Protein AF-A0A7S3F1F9-F1 (afdb_monomer_lite)

pLDDT: mean 82.48, std 14.75, range [25.39, 97.81]

Foldseek 3Di:
DDQAPQPDPVVPDPFDFDPLLVVQGCPVRQLCCAFVSVVCVLQVHRFDRDPFDADDPLLFVLLQLLQFLPPCNCVQADQQAWEAAFQAFIDGPVLVSVLVCVLCVAFQVPKTKGWPTWTQDLVRKIWTWMKIWSAATDAWDPDGDQRHIAGPVQFDVCNHHGRFIAATFIWIFDDDPSGTRYTYTYLPGGDPPDPGDGDPLLVVQRCPVVQRCCHDVSVVCVNRVHRGDRYPFQDDDPLLFVLCQLLQFLPPCNCVQADQQAWEAGGNDRIDGPVLVSVLVCVLCVAFQVPKTKGWPTWGQDSVRKIWTKMKIWSAATDAWNPDGDSDHIRGPVSRDVCNHHGRGIHGTWIWIFHDDPSHTRYTYTRND

Radius of gyration: 22.12 Å; chains: 1; bounding box: 56×41×62 Å

Structure (mmCIF, N/CA/C/O backbone):
data_AF-A0A7S3F1F9-F1
#
_entry.id   AF-A0A7S3F1F9-F1
#
loop_
_atom_site.group_PDB
_atom_site.id
_atom_site.type_symbol
_atom_site.label_atom_id
_atom_site.label_alt_id
_atom_site.label_comp_id
_atom_site.label_asym_id
_atom_site.label_entity_id
_atom_site.label_seq_id
_atom_site.pdbx_PDB_ins_code
_atom_site.Cartn_x
_atom_site.Cartn_y
_atom_site.Cartn_z
_atom_site.occupancy
_atom_site.B_iso_or_equiv
_atom_site.auth_seq_id
_atom_site.auth_comp_id
_atom_site.auth_asym_id
_atom_site.auth_atom_id
_atom_site.pdbx_PDB_model_num
ATOM 1 N N . ILE A 1 1 ? -7.312 12.632 -11.230 1.00 25.58 1 ILE A N 1
ATOM 2 C CA . ILE A 1 1 ? -5.876 12.985 -11.126 1.00 25.58 1 ILE A CA 1
ATOM 3 C C . ILE A 1 1 ? -5.312 12.028 -10.090 1.00 25.58 1 ILE A C 1
ATOM 5 O O . ILE A 1 1 ? -5.743 12.107 -8.948 1.00 25.58 1 ILE A O 1
ATOM 9 N N . ALA A 1 2 ? -4.532 11.039 -10.529 1.00 25.39 2 ALA A N 1
ATOM 10 C CA . ALA A 1 2 ? -3.973 9.997 -9.670 1.00 25.39 2 ALA A CA 1
ATOM 11 C C . ALA A 1 2 ? -3.033 10.611 -8.621 1.00 25.39 2 ALA A C 1
ATOM 13 O O . ALA A 1 2 ? -2.300 11.544 -8.939 1.00 25.39 2 ALA A O 1
ATOM 14 N N . ALA A 1 3 ? -3.047 10.082 -7.398 1.00 25.47 3 ALA A N 1
ATOM 15 C CA . ALA A 1 3 ? -1.951 10.270 -6.458 1.00 25.47 3 ALA A CA 1
ATOM 16 C C . ALA A 1 3 ? -1.010 9.073 -6.634 1.00 25.47 3 ALA A C 1
ATOM 18 O O . ALA A 1 3 ? -1.223 8.021 -6.038 1.00 25.47 3 ALA A O 1
ATOM 19 N N . TYR A 1 4 ? -0.023 9.218 -7.518 1.00 31.48 4 TYR A N 1
ATOM 20 C CA . TYR A 1 4 ? 1.190 8.411 -7.446 1.00 31.48 4 TYR A CA 1
ATOM 21 C C . TYR A 1 4 ? 1.921 8.862 -6.182 1.00 31.48 4 TYR A C 1
ATOM 23 O O . TYR A 1 4 ? 2.212 10.052 -6.044 1.00 31.48 4 TYR A O 1
ATOM 31 N N . ASN A 1 5 ? 2.142 7.955 -5.230 1.00 36.50 5 ASN A N 1
ATOM 32 C CA . ASN A 1 5 ? 2.989 8.277 -4.093 1.00 36.50 5 ASN A CA 1
ATOM 33 C C . ASN A 1 5 ? 4.440 8.192 -4.574 1.00 36.50 5 ASN A C 1
ATOM 35 O O . ASN A 1 5 ? 4.865 7.199 -5.143 1.00 36.50 5 ASN A O 1
ATOM 39 N N . VAL A 1 6 ? 5.151 9.303 -4.494 1.00 35.59 6 VAL A N 1
ATOM 40 C CA . VAL A 1 6 ? 6.573 9.409 -4.857 1.00 35.59 6 VAL A CA 1
ATOM 41 C C . VAL A 1 6 ? 7.371 9.984 -3.690 1.00 35.59 6 VAL A C 1
ATOM 43 O O . VAL A 1 6 ? 8.537 10.346 -3.839 1.00 35.59 6 VAL A O 1
ATOM 46 N N . ASP A 1 7 ? 6.725 10.072 -2.525 1.00 32.22 7 ASP A N 1
ATOM 47 C CA . ASP A 1 7 ? 7.201 10.777 -1.341 1.00 32.22 7 ASP A CA 1
ATOM 48 C C . ASP A 1 7 ? 7.377 9.839 -0.136 1.00 32.22 7 ASP A C 1
ATOM 50 O O . ASP A 1 7 ? 7.371 10.288 1.013 1.00 32.22 7 ASP A O 1
ATOM 54 N N . SER A 1 8 ? 7.646 8.550 -0.367 1.00 35.31 8 SER A N 1
ATOM 55 C CA . SER A 1 8 ? 8.282 7.699 0.635 1.00 35.31 8 SER A CA 1
ATOM 56 C C . SER A 1 8 ? 9.761 7.469 0.286 1.00 35.31 8 SER A C 1
ATOM 58 O O . SER A 1 8 ? 10.229 6.444 -0.205 1.00 35.31 8 SER A O 1
ATOM 60 N N . HIS A 1 9 ? 10.599 8.445 0.640 1.00 33.09 9 HIS A N 1
ATOM 61 C CA . HIS A 1 9 ? 11.915 8.032 1.108 1.00 33.09 9 HIS A CA 1
ATOM 62 C C . HIS A 1 9 ? 11.680 7.154 2.332 1.00 33.09 9 HIS A C 1
ATOM 64 O O . HIS A 1 9 ? 11.437 7.674 3.425 1.00 33.09 9 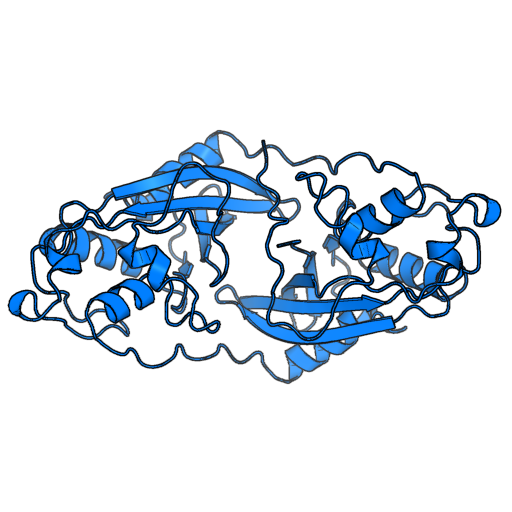HIS A O 1
ATOM 70 N N . VAL A 1 10 ? 11.799 5.835 2.174 1.00 39.28 10 VAL A N 1
ATOM 71 C CA . VAL A 1 10 ? 11.991 4.958 3.323 1.00 39.28 10 VAL A CA 1
ATOM 72 C C . VAL A 1 10 ? 13.366 5.295 3.899 1.00 39.28 10 VAL A C 1
ATOM 74 O O . VAL A 1 10 ? 14.384 4.683 3.578 1.00 39.28 10 VAL A O 1
ATOM 77 N N . CYS A 1 11 ? 13.413 6.342 4.726 1.00 33.09 11 CYS A N 1
ATOM 78 C CA . CYS A 1 11 ? 14.626 6.909 5.317 1.00 33.09 11 CYS A CA 1
ATOM 79 C C . CYS A 1 11 ? 15.390 5.897 6.194 1.00 33.09 11 CYS A C 1
ATOM 81 O O . CYS A 1 11 ? 16.497 6.191 6.645 1.00 33.09 11 CYS A O 1
ATOM 83 N N . SER A 1 12 ? 14.813 4.717 6.436 1.00 38.00 12 SER A N 1
ATOM 84 C CA . SER A 1 12 ? 15.319 3.653 7.300 1.00 38.00 12 SER A CA 1
ATOM 85 C C . SER A 1 12 ? 15.759 2.367 6.575 1.00 38.00 12 SER A C 1
ATOM 87 O O . SER A 1 12 ? 16.298 1.484 7.242 1.00 38.00 12 SER A O 1
ATOM 89 N N . MET A 1 13 ? 15.596 2.229 5.250 1.00 42.28 13 MET A N 1
ATOM 90 C CA . MET A 1 13 ? 15.960 0.989 4.534 1.00 42.28 13 MET A CA 1
ATOM 91 C C . MET A 1 13 ? 17.430 0.947 4.073 1.00 42.28 13 MET A C 1
ATOM 93 O O . MET A 1 13 ? 18.001 1.971 3.680 1.00 42.28 13 MET A O 1
ATOM 97 N N . PRO A 1 14 ? 18.067 -0.240 4.045 1.00 42.19 14 PRO A N 1
ATOM 98 C CA . PRO A 1 14 ? 19.407 -0.411 3.496 1.00 42.19 14 PRO A CA 1
ATOM 99 C C . PRO A 1 14 ? 19.403 -0.330 1.957 1.00 42.19 14 PRO A C 1
ATOM 101 O O . PRO A 1 14 ? 19.117 -1.302 1.270 1.00 42.19 14 PRO A O 1
ATOM 104 N N . GLY A 1 15 ? 19.790 0.822 1.403 1.00 57.47 15 GLY A N 1
ATOM 105 C CA . GLY A 1 15 ? 20.036 0.979 -0.037 1.00 57.47 15 GLY A CA 1
ATOM 106 C C . GLY A 1 15 ? 19.751 2.394 -0.526 1.00 57.47 15 GLY A C 1
ATOM 107 O O . GLY A 1 15 ? 18.613 2.727 -0.832 1.00 57.47 15 GLY A O 1
ATOM 108 N N . LYS A 1 16 ? 20.785 3.240 -0.603 1.00 72.81 16 LYS A N 1
ATOM 109 C CA . LYS A 1 16 ? 20.646 4.597 -1.151 1.00 72.81 16 LYS A CA 1
ATOM 110 C C . LYS A 1 16 ? 20.642 4.549 -2.677 1.00 72.81 16 LYS A C 1
ATOM 112 O O . LYS A 1 16 ? 21.486 3.864 -3.257 1.00 72.81 16 LYS A O 1
ATOM 117 N N . ALA A 1 17 ? 19.739 5.308 -3.294 1.00 75.69 17 ALA A N 1
ATOM 118 C CA . ALA A 1 17 ? 19.817 5.610 -4.717 1.00 75.69 17 ALA A CA 1
ATOM 119 C C . ALA A 1 17 ? 21.148 6.315 -5.034 1.00 75.69 17 ALA A C 1
ATOM 121 O O . ALA A 1 17 ? 21.717 7.006 -4.177 1.00 75.69 17 ALA A O 1
ATOM 122 N N . SER A 1 18 ? 21.661 6.146 -6.255 1.00 83.12 18 SER A N 1
ATOM 123 C CA . SER A 1 18 ? 22.799 6.960 -6.695 1.00 83.12 18 SER A CA 1
ATOM 124 C C . SER A 1 18 ? 22.369 8.434 -6.806 1.00 83.12 18 SER A C 1
ATOM 126 O O . SER A 1 18 ? 21.203 8.697 -7.110 1.00 83.12 18 SER A O 1
ATOM 128 N N . PRO A 1 19 ? 23.268 9.417 -6.592 1.00 84.94 19 PRO A N 1
ATOM 129 C CA . PRO A 1 19 ? 22.895 10.837 -6.615 1.00 84.94 19 PRO A CA 1
ATOM 130 C C . PRO A 1 19 ? 22.190 11.276 -7.905 1.00 84.94 19 PRO A C 1
ATOM 132 O O . PRO A 1 19 ? 21.298 12.118 -7.868 1.00 84.94 19 PRO A O 1
ATOM 135 N N . ALA A 1 20 ? 22.571 10.692 -9.045 1.00 84.81 20 ALA A N 1
ATOM 136 C CA . ALA A 1 20 ? 21.941 10.959 -10.332 1.00 84.81 20 ALA A CA 1
ATOM 137 C C . ALA A 1 20 ? 20.487 10.470 -10.386 1.00 84.81 20 ALA A C 1
ATOM 139 O O . ALA A 1 20 ? 19.611 11.206 -10.834 1.00 84.81 20 ALA A O 1
ATOM 140 N N . VAL A 1 21 ? 20.227 9.249 -9.904 1.00 81.81 21 VAL A N 1
ATOM 141 C CA . VAL A 1 21 ? 18.873 8.682 -9.846 1.00 81.81 21 VAL A CA 1
ATOM 142 C C . VAL A 1 21 ? 18.025 9.452 -8.834 1.00 81.81 21 VAL A C 1
ATOM 144 O O . VAL A 1 21 ? 16.915 9.854 -9.161 1.00 81.81 21 VAL A O 1
ATOM 147 N N . ASP A 1 22 ? 18.566 9.759 -7.655 1.00 80.38 22 ASP A N 1
ATOM 148 C CA . ASP A 1 22 ? 17.879 10.522 -6.601 1.00 80.38 22 ASP A CA 1
ATOM 149 C C . ASP A 1 22 ? 17.433 11.925 -7.061 1.00 80.38 22 ASP A C 1
ATOM 151 O O . ASP A 1 22 ? 16.354 12.411 -6.711 1.00 80.38 22 ASP A O 1
ATOM 155 N N . ALA A 1 23 ? 18.233 12.569 -7.918 1.00 83.81 23 ALA A N 1
ATOM 156 C CA . ALA A 1 23 ? 17.917 13.885 -8.466 1.00 83.81 23 ALA A CA 1
ATOM 157 C C . ALA A 1 23 ? 16.679 13.891 -9.378 1.00 83.81 23 ALA A C 1
ATOM 159 O O . ALA A 1 23 ? 16.051 14.942 -9.536 1.00 83.81 23 ALA A O 1
ATOM 160 N N . VAL A 1 24 ? 16.332 12.750 -9.981 1.00 82.44 24 VAL A N 1
ATOM 161 C CA . VAL A 1 24 ? 15.193 12.634 -10.903 1.00 82.44 24 VAL A CA 1
ATOM 162 C C . VAL A 1 24 ? 14.043 11.805 -10.351 1.00 82.44 24 VAL A C 1
ATOM 164 O O . VAL A 1 24 ? 12.924 11.995 -10.813 1.00 82.44 24 VAL A O 1
ATOM 167 N N . TRP A 1 25 ? 14.295 10.921 -9.386 1.00 78.31 25 TRP A N 1
ATOM 168 C CA . TRP A 1 25 ? 13.318 9.948 -8.914 1.00 78.31 25 TRP A CA 1
ATOM 169 C C . TRP A 1 25 ? 12.081 10.621 -8.319 1.00 78.31 25 TRP A C 1
ATOM 171 O O . TRP A 1 25 ? 12.184 11.415 -7.378 1.00 78.31 25 TRP A O 1
ATOM 181 N N . GLY A 1 26 ? 10.916 10.299 -8.880 1.00 69.69 26 GLY A N 1
ATOM 182 C CA . GLY A 1 26 ? 9.615 10.723 -8.367 1.00 69.69 26 GLY A CA 1
ATOM 183 C C . GLY A 1 26 ? 9.333 12.229 -8.435 1.00 69.69 26 GLY A C 1
ATOM 184 O O . GLY A 1 26 ? 8.350 12.702 -7.869 1.00 69.69 26 GLY A O 1
ATOM 185 N N . LYS A 1 27 ? 10.167 13.025 -9.114 1.00 78.19 27 LYS A N 1
ATOM 186 C CA . LYS A 1 27 ? 10.017 14.491 -9.165 1.00 78.19 27 LYS A CA 1
ATOM 187 C C . LYS A 1 27 ? 8.854 14.956 -10.045 1.00 78.19 27 LYS A C 1
ATOM 189 O O . LYS A 1 27 ? 8.436 16.105 -9.915 1.00 78.19 27 LYS A O 1
ATOM 194 N N . ALA A 1 28 ? 8.355 14.116 -10.945 1.00 67.25 28 ALA A N 1
ATOM 195 C CA . ALA A 1 28 ? 7.265 14.437 -11.861 1.00 67.25 28 ALA A CA 1
ATOM 196 C C . ALA A 1 28 ? 5.886 14.335 -11.194 1.00 67.25 28 ALA A C 1
ATOM 198 O O . ALA A 1 28 ? 4.948 14.990 -11.644 1.00 67.25 28 ALA A O 1
ATOM 199 N N . GLY A 1 29 ? 5.754 13.559 -10.112 1.00 64.44 29 GLY A N 1
ATOM 200 C CA . GLY A 1 29 ? 4.481 13.392 -9.400 1.00 64.44 29 GLY A CA 1
ATOM 201 C C . GLY A 1 29 ? 3.469 12.463 -10.084 1.00 64.44 29 GLY A C 1
ATOM 202 O O . GLY A 1 29 ? 2.371 12.283 -9.567 1.00 64.44 29 GLY A O 1
ATOM 203 N N . ASP A 1 30 ? 3.811 11.879 -11.233 1.00 63.69 30 ASP A N 1
ATOM 204 C CA . ASP A 1 30 ? 2.929 11.027 -12.044 1.00 63.69 30 ASP A CA 1
ATOM 205 C C . ASP A 1 30 ? 3.494 9.614 -12.282 1.00 63.69 30 ASP A C 1
ATOM 207 O O . ASP A 1 30 ? 2.952 8.850 -13.080 1.00 63.69 30 ASP A O 1
ATOM 211 N N . GLY A 1 31 ? 4.605 9.273 -11.620 1.00 65.50 31 GLY A N 1
ATOM 212 C CA . GLY A 1 31 ? 5.278 7.983 -11.773 1.00 65.50 31 GLY A CA 1
ATOM 213 C C . GLY A 1 31 ? 5.979 7.782 -13.125 1.00 65.50 31 GLY A C 1
ATOM 214 O O . GLY A 1 31 ? 6.434 6.676 -13.418 1.00 65.50 31 GLY A O 1
ATOM 215 N N . SER A 1 32 ? 6.095 8.815 -13.964 1.00 72.06 32 SER A N 1
ATOM 216 C CA . SER A 1 32 ? 6.853 8.726 -15.222 1.00 72.06 32 SER A CA 1
ATOM 217 C C . SER A 1 32 ? 8.371 8.730 -15.019 1.00 72.06 32 SER A C 1
ATOM 219 O O . SER A 1 32 ? 9.106 8.349 -15.926 1.00 72.06 32 SER A O 1
ATOM 221 N N . ASP A 1 33 ? 8.859 9.130 -13.841 1.00 74.06 33 ASP A N 1
ATOM 222 C CA . ASP A 1 33 ? 10.282 9.266 -13.518 1.00 74.06 33 ASP A CA 1
ATOM 223 C C . ASP A 1 33 ? 10.750 8.359 -12.378 1.00 74.06 33 ASP A C 1
ATOM 225 O O . ASP A 1 33 ? 11.625 8.710 -11.588 1.00 74.06 33 ASP A O 1
ATOM 229 N N . VAL A 1 34 ? 10.181 7.160 -12.324 1.00 75.19 34 VAL A N 1
ATOM 230 C CA . VAL A 1 34 ? 10.538 6.095 -11.380 1.00 75.19 34 VAL A CA 1
ATOM 231 C C . VAL A 1 34 ? 10.819 4.798 -12.138 1.00 75.19 34 VAL A C 1
ATOM 233 O O . VAL A 1 34 ? 10.397 4.636 -13.284 1.00 75.19 34 VAL A O 1
ATOM 236 N N . GLY A 1 35 ? 11.570 3.877 -11.535 1.00 79.31 35 GLY A N 1
ATOM 237 C CA . GLY A 1 35 ? 12.010 2.631 -12.171 1.00 79.31 35 GLY A CA 1
ATOM 238 C C . GLY A 1 35 ? 12.708 2.885 -13.509 1.00 79.31 35 GLY A C 1
ATOM 239 O O . GLY A 1 35 ? 13.697 3.617 -13.570 1.00 79.31 35 GLY A O 1
ATOM 240 N N . PHE A 1 36 ? 12.176 2.317 -14.598 1.00 78.19 36 PHE A N 1
ATOM 241 C CA . PHE A 1 36 ? 12.695 2.577 -15.947 1.00 78.19 36 PHE A CA 1
ATOM 242 C C . PHE A 1 36 ? 12.559 4.047 -16.353 1.00 78.19 36 PHE A C 1
ATOM 244 O O . PHE A 1 36 ? 13.464 4.591 -16.986 1.00 78.19 36 PHE A O 1
ATOM 251 N N . GLY A 1 37 ? 11.483 4.713 -15.938 1.00 81.50 37 GLY A N 1
ATOM 252 C CA . GLY A 1 37 ? 11.231 6.121 -16.228 1.00 81.50 37 GLY A CA 1
ATOM 253 C C . GLY A 1 37 ? 12.343 7.059 -15.757 1.00 81.50 37 GLY A C 1
ATOM 254 O O . GLY A 1 37 ? 12.752 7.956 -16.497 1.00 81.50 37 GLY A O 1
ATOM 255 N N . ALA A 1 38 ? 12.922 6.795 -14.581 1.00 83.19 38 ALA A N 1
ATOM 256 C CA . ALA A 1 38 ? 14.070 7.545 -14.067 1.00 83.19 38 ALA A CA 1
ATOM 257 C C . ALA A 1 38 ? 15.280 7.455 -15.016 1.00 83.19 38 ALA A C 1
ATOM 259 O O . ALA A 1 38 ? 15.917 8.466 -15.318 1.00 83.19 38 ALA A O 1
ATOM 260 N N . TYR A 1 39 ? 15.568 6.263 -15.547 1.00 83.81 39 TYR A N 1
ATOM 261 C CA . TYR A 1 39 ? 16.667 6.062 -16.494 1.00 83.81 39 TYR A CA 1
ATOM 262 C C . TYR A 1 39 ? 16.412 6.744 -17.832 1.00 83.81 39 TYR A C 1
ATOM 264 O O . TYR A 1 39 ? 17.310 7.399 -18.356 1.00 83.81 39 TYR A O 1
ATOM 272 N N . PHE A 1 40 ? 15.200 6.642 -18.380 1.00 85.62 40 PHE A N 1
ATOM 273 C CA . PHE A 1 40 ? 14.858 7.337 -19.624 1.00 85.62 40 PHE A CA 1
ATOM 274 C C . PHE A 1 40 ? 14.956 8.854 -19.467 1.00 85.62 40 PHE A C 1
ATOM 276 O O . PHE A 1 40 ? 15.558 9.515 -20.316 1.00 85.62 40 PHE A O 1
ATOM 283 N N . LYS A 1 41 ? 14.519 9.391 -18.325 1.00 86.56 41 LYS A N 1
ATOM 284 C CA . LYS A 1 41 ? 14.691 10.807 -17.991 1.00 86.56 41 LYS A CA 1
ATOM 285 C C . LYS A 1 41 ? 16.164 11.211 -17.916 1.00 86.56 41 LYS A C 1
ATOM 287 O O . LYS A 1 41 ? 16.539 12.228 -18.499 1.00 86.56 41 LYS A O 1
ATOM 292 N N . LEU A 1 42 ? 17.022 10.399 -17.289 1.00 86.25 42 LEU A N 1
ATOM 293 C CA . LEU A 1 42 ? 18.477 10.617 -17.297 1.00 86.25 42 LEU A CA 1
ATOM 294 C C . LEU A 1 42 ? 19.081 10.533 -18.705 1.00 86.25 42 LEU A C 1
ATOM 296 O O . LEU A 1 42 ? 20.041 11.239 -19.001 1.00 86.25 42 LEU A O 1
ATOM 300 N N . MET A 1 43 ? 18.512 9.716 -19.589 1.00 85.44 43 MET A N 1
ATOM 301 C CA . MET A 1 43 ? 18.908 9.613 -20.997 1.00 85.44 43 MET A CA 1
ATOM 302 C C . MET A 1 43 ? 18.357 10.749 -21.878 1.00 85.44 43 MET A C 1
ATOM 304 O O . MET A 1 43 ? 18.645 10.781 -23.073 1.00 85.44 43 MET A O 1
ATOM 308 N N . GLY A 1 44 ? 17.590 11.691 -21.316 1.00 83.81 44 GLY A N 1
ATOM 309 C CA . GLY A 1 44 ? 16.976 12.790 -22.064 1.00 83.81 44 GLY A CA 1
ATOM 310 C C . GLY A 1 44 ? 15.776 12.365 -22.915 1.00 83.81 44 GLY A C 1
ATOM 311 O O . GLY A 1 44 ? 15.435 13.049 -23.878 1.00 83.81 44 GLY A O 1
ATOM 312 N N . VAL A 1 45 ? 15.150 11.237 -22.577 1.00 83.12 45 VAL A N 1
ATOM 313 C CA . VAL A 1 45 ? 13.975 10.690 -23.256 1.00 83.12 45 VAL A CA 1
ATOM 314 C C . VAL A 1 45 ? 12.783 10.756 -22.307 1.00 83.12 45 VAL A C 1
ATOM 316 O O . VAL A 1 45 ? 12.785 10.135 -21.248 1.00 83.12 45 VAL A O 1
ATOM 319 N N . GLU A 1 46 ? 11.742 11.489 -22.689 1.00 75.38 46 GLU A N 1
ATOM 320 C CA . GLU A 1 46 ? 10.467 11.450 -21.972 1.00 75.38 46 GLU A CA 1
ATOM 321 C C . GLU A 1 46 ? 9.682 10.208 -22.406 1.00 75.38 46 GLU A C 1
ATOM 323 O O . GLU A 1 46 ? 9.338 10.057 -23.582 1.00 75.38 46 GLU A O 1
ATOM 328 N N . LEU A 1 47 ? 9.405 9.305 -21.461 1.00 69.25 47 LEU A N 1
ATOM 329 C CA . LEU A 1 47 ? 8.417 8.256 -21.686 1.00 69.25 47 LEU A CA 1
ATOM 330 C C . LEU A 1 47 ? 7.014 8.866 -21.578 1.00 69.25 47 LEU A C 1
ATOM 332 O O . LEU A 1 47 ? 6.781 9.691 -20.691 1.00 69.25 47 LEU A O 1
ATOM 336 N N . PRO A 1 48 ? 6.060 8.472 -22.442 1.00 64.44 48 PRO A N 1
ATOM 337 C CA . PRO A 1 48 ? 4.672 8.842 -22.224 1.00 64.44 48 PRO A CA 1
ATOM 338 C C . PRO A 1 48 ? 4.221 8.282 -20.866 1.00 64.44 48 PRO A C 1
ATOM 340 O O . PRO A 1 48 ? 4.573 7.140 -20.547 1.00 64.44 48 PRO A O 1
ATOM 343 N N . PRO A 1 49 ? 3.445 9.042 -20.069 1.00 60.22 49 PRO A N 1
ATOM 344 C CA . PRO A 1 49 ? 2.916 8.524 -18.819 1.00 60.22 49 PRO A CA 1
ATOM 345 C C . PRO A 1 49 ? 2.114 7.251 -19.120 1.00 60.22 49 PRO A C 1
ATOM 347 O O . PRO A 1 49 ? 1.391 7.210 -20.128 1.00 60.22 49 PRO A O 1
ATOM 350 N N . PRO A 1 50 ? 2.240 6.196 -18.297 1.00 57.44 50 PRO A N 1
ATOM 351 C CA . PRO A 1 50 ? 1.430 5.004 -18.483 1.00 57.44 50 PRO A CA 1
ATOM 352 C C . PRO A 1 50 ? -0.053 5.411 -18.476 1.00 57.44 50 PRO A C 1
ATOM 354 O O . PRO A 1 50 ? -0.451 6.258 -17.671 1.00 57.44 50 PRO A O 1
ATOM 357 N N . PRO A 1 51 ? -0.889 4.864 -19.378 1.00 54.44 51 PRO A N 1
ATOM 358 C CA . PRO A 1 51 ? -2.308 5.177 -19.375 1.00 54.44 51 PRO A CA 1
ATOM 359 C C . PRO A 1 51 ? -2.898 4.705 -18.046 1.00 54.44 51 PRO A C 1
ATOM 361 O O . PRO A 1 51 ? -2.996 3.504 -17.799 1.00 54.44 51 PRO A O 1
ATOM 364 N N . ALA A 1 52 ? -3.272 5.649 -17.182 1.00 57.12 52 ALA A N 1
ATOM 365 C CA . ALA A 1 52 ? -3.988 5.324 -15.962 1.00 57.12 52 ALA A CA 1
ATOM 366 C C . ALA A 1 52 ? -5.371 4.798 -16.368 1.00 57.12 52 ALA A C 1
ATOM 368 O O . ALA A 1 52 ? -6.107 5.522 -17.050 1.00 57.12 52 ALA A O 1
ATOM 369 N N . PRO A 1 53 ? -5.748 3.561 -16.006 1.00 61.03 53 PRO A N 1
ATOM 370 C CA . PRO A 1 53 ? -7.123 3.144 -16.187 1.00 61.03 53 PRO A CA 1
ATOM 371 C C . PRO A 1 53 ? -7.999 4.077 -15.343 1.00 61.03 53 PRO A C 1
ATOM 373 O O . PRO A 1 53 ? -7.770 4.259 -14.147 1.00 61.03 53 PRO A O 1
ATOM 376 N N . GLU A 1 54 ? -8.975 4.730 -15.972 1.00 68.44 54 GLU A N 1
ATOM 377 C CA . GLU A 1 54 ? -9.933 5.536 -15.222 1.00 68.44 54 GLU A CA 1
ATOM 378 C C . GLU A 1 54 ? -10.735 4.604 -14.310 1.00 68.44 54 GLU A C 1
ATOM 380 O O . GLU A 1 54 ? -11.228 3.563 -14.748 1.00 68.44 54 GLU A O 1
ATOM 385 N N . ALA A 1 55 ? -10.832 4.957 -13.027 1.00 74.62 55 ALA A N 1
ATOM 386 C CA . ALA A 1 55 ? -11.708 4.245 -12.110 1.00 74.62 55 ALA A CA 1
ATOM 387 C C . ALA A 1 55 ? -13.159 4.434 -12.558 1.00 74.62 55 ALA A C 1
ATOM 389 O O . ALA A 1 55 ? -13.599 5.557 -12.820 1.00 74.62 55 ALA A O 1
ATOM 390 N N . GLU A 1 56 ? -13.902 3.337 -12.637 1.00 88.50 56 GLU A N 1
ATOM 391 C CA . GLU A 1 56 ? -15.280 3.373 -13.091 1.00 88.50 56 GLU A CA 1
ATOM 392 C C . GLU A 1 56 ? -16.164 4.130 -12.073 1.00 88.50 56 GLU A C 1
ATOM 394 O O . GLU A 1 56 ? -16.072 3.862 -10.867 1.00 88.50 56 GLU A O 1
ATOM 399 N N . PRO A 1 57 ? -17.035 5.069 -12.503 1.00 90.12 57 PRO A N 1
ATOM 400 C CA . PRO A 1 57 ? -17.848 5.883 -11.591 1.00 90.12 57 PRO A CA 1
ATOM 401 C C . PRO A 1 57 ? -18.691 5.069 -10.598 1.00 90.12 57 PRO A C 1
ATOM 403 O O . PRO A 1 57 ? -18.871 5.473 -9.446 1.00 90.12 57 PRO A O 1
ATOM 406 N N . GLU A 1 58 ? -19.195 3.911 -11.019 1.00 93.38 58 GLU A N 1
ATOM 407 C CA . GLU A 1 58 ? -19.938 2.981 -10.172 1.00 93.38 58 GLU A CA 1
ATOM 408 C C . GLU A 1 58 ? -19.072 2.363 -9.068 1.00 93.38 58 GLU A C 1
ATOM 410 O O . GLU A 1 58 ? -19.550 2.208 -7.941 1.00 93.38 58 GLU A O 1
ATOM 415 N N . ILE A 1 59 ? -17.795 2.082 -9.348 1.00 94.31 59 ILE A N 1
ATOM 416 C CA . ILE A 1 59 ? -16.854 1.567 -8.351 1.00 94.31 59 ILE A CA 1
ATOM 417 C C . ILE A 1 59 ? -16.424 2.677 -7.396 1.00 94.31 59 ILE A C 1
ATOM 419 O O . ILE A 1 59 ? -16.340 2.441 -6.194 1.00 94.31 59 ILE A O 1
ATOM 423 N N . ILE A 1 60 ? -16.243 3.907 -7.881 1.00 93.81 60 ILE A N 1
ATOM 424 C CA . ILE A 1 60 ? -15.995 5.057 -7.000 1.00 93.81 60 ILE A CA 1
ATOM 425 C C . ILE A 1 60 ? -17.161 5.230 -6.017 1.00 93.81 60 ILE A C 1
ATOM 427 O O . ILE A 1 60 ? -16.934 5.352 -4.815 1.00 93.81 60 ILE A O 1
ATOM 431 N N . SER A 1 61 ? -18.408 5.177 -6.501 1.00 95.06 61 SER A N 1
ATOM 432 C CA . SER A 1 61 ? -19.588 5.295 -5.633 1.00 95.06 61 SER A CA 1
ATOM 433 C C . SER A 1 61 ? -19.713 4.134 -4.638 1.00 95.06 61 SER A C 1
ATOM 435 O O . SER A 1 61 ? -20.116 4.346 -3.492 1.00 95.06 61 SER A O 1
ATOM 437 N N . LEU A 1 62 ? -19.362 2.910 -5.047 1.00 96.50 62 LEU A N 1
ATOM 438 C CA . LEU A 1 62 ? -19.274 1.748 -4.158 1.00 96.50 62 LEU A CA 1
ATOM 439 C C . LEU A 1 62 ? -18.253 1.987 -3.034 1.00 96.50 62 LEU A C 1
ATOM 441 O O . LEU A 1 62 ? -18.579 1.814 -1.858 1.00 96.50 62 LEU A O 1
ATOM 445 N N . LEU A 1 63 ? -17.032 2.385 -3.400 1.00 96.06 63 LEU A N 1
ATOM 446 C CA . LEU A 1 63 ? -15.922 2.601 -2.473 1.00 96.06 63 LEU A CA 1
ATOM 447 C C . LEU A 1 63 ? -16.218 3.735 -1.492 1.00 96.06 63 LEU A C 1
ATOM 449 O O . LEU A 1 63 ? -15.970 3.572 -0.300 1.00 96.06 63 LEU A O 1
ATOM 453 N N . GLU A 1 64 ? -16.807 4.838 -1.956 1.00 95.38 64 GLU A N 1
ATOM 454 C CA . GLU A 1 64 ? -17.251 5.936 -1.095 1.00 95.38 64 GLU A CA 1
ATOM 455 C C . GLU A 1 64 ? -18.200 5.427 -0.000 1.00 95.38 64 GLU A C 1
ATOM 457 O O . GLU A 1 64 ? -17.959 5.638 1.190 1.00 95.38 64 GLU A O 1
ATOM 462 N N . LYS A 1 65 ? -19.243 4.682 -0.381 1.00 95.25 65 LYS A N 1
ATOM 463 C CA . LYS A 1 65 ? -20.224 4.147 0.574 1.00 95.25 65 LYS A CA 1
ATOM 464 C C . LYS A 1 65 ? -19.595 3.150 1.542 1.00 95.25 65 LYS A C 1
ATOM 466 O O . LYS A 1 65 ? -19.824 3.252 2.745 1.00 95.25 65 LYS A O 1
ATOM 471 N N . PHE A 1 66 ? -18.758 2.242 1.045 1.00 95.75 66 PHE A N 1
ATOM 472 C CA . PHE A 1 66 ? -18.047 1.280 1.882 1.00 95.75 66 PHE A CA 1
ATOM 473 C C . PHE A 1 66 ? -17.133 1.970 2.915 1.00 95.75 66 PHE A C 1
ATOM 475 O O . PHE A 1 66 ? -17.199 1.659 4.105 1.00 95.75 66 PHE A O 1
ATOM 482 N N . CYS A 1 67 ? -16.325 2.946 2.488 1.00 93.25 67 CYS A N 1
ATOM 483 C CA . CYS A 1 67 ? -15.300 3.585 3.324 1.00 93.25 67 CYS A CA 1
ATOM 484 C C . CYS A 1 67 ? -15.860 4.543 4.384 1.00 93.25 67 CYS A C 1
ATOM 486 O O . CYS A 1 67 ? -15.164 4.874 5.343 1.00 93.25 67 CYS A O 1
ATOM 488 N N . THR A 1 68 ? -17.108 4.997 4.237 1.00 88.88 68 THR A N 1
ATOM 489 C CA . THR A 1 68 ? -17.769 5.817 5.269 1.00 88.88 68 THR A CA 1
ATOM 490 C C . THR A 1 68 ? -18.159 5.014 6.518 1.00 88.88 68 THR A C 1
ATOM 492 O O . THR A 1 68 ? -18.515 5.602 7.546 1.00 88.88 68 THR A O 1
ATOM 495 N N . PHE A 1 69 ? -18.081 3.676 6.453 1.00 88.50 69 PHE A N 1
ATOM 496 C CA . PHE A 1 69 ? -18.507 2.766 7.520 1.00 88.50 69 PHE A CA 1
ATOM 497 C C . PHE A 1 69 ? -19.907 3.116 8.043 1.00 88.50 69 PHE A C 1
ATOM 499 O O . PHE A 1 69 ? -20.126 3.246 9.251 1.00 88.50 69 PHE A O 1
ATOM 506 N N . GLY A 1 70 ? -20.831 3.374 7.113 1.00 86.12 70 GLY A N 1
ATOM 507 C CA . GLY A 1 70 ? -22.249 3.537 7.405 1.00 86.12 70 GLY A CA 1
ATOM 508 C C . GLY A 1 70 ? -22.916 2.218 7.823 1.00 86.12 70 GLY A C 1
ATOM 509 O O . GLY A 1 70 ? -22.308 1.153 7.703 1.00 86.12 70 GLY A O 1
ATOM 510 N N . PRO A 1 71 ? -24.185 2.262 8.267 1.00 85.06 71 PRO A N 1
ATOM 511 C CA . PRO A 1 71 ? -24.913 1.084 8.757 1.00 85.06 71 PRO A CA 1
ATOM 512 C C . PRO A 1 71 ? -25.093 -0.020 7.700 1.00 85.06 71 PRO A C 1
ATOM 514 O O . PRO A 1 71 ? -25.393 -1.163 8.031 1.00 85.06 71 PRO A O 1
ATOM 517 N N . ASP A 1 72 ? -24.927 0.310 6.420 1.00 90.06 72 ASP A N 1
ATOM 518 C CA . ASP A 1 72 ? -25.021 -0.598 5.281 1.00 90.06 72 ASP A CA 1
ATOM 519 C C . ASP A 1 72 ? -23.655 -0.925 4.652 1.00 90.06 72 ASP A C 1
ATOM 521 O O . ASP A 1 72 ? -23.616 -1.622 3.638 1.00 90.06 72 ASP A O 1
ATOM 525 N N . ALA A 1 73 ? -22.534 -0.488 5.241 1.00 91.25 73 ALA A N 1
ATOM 526 C CA . ALA A 1 73 ? -21.197 -0.641 4.661 1.00 91.25 73 ALA A CA 1
ATOM 527 C C . ALA A 1 73 ? -20.853 -2.100 4.302 1.00 91.25 73 ALA A C 1
ATOM 529 O O . ALA A 1 73 ? -20.344 -2.369 3.213 1.00 91.25 73 ALA A O 1
ATOM 530 N N . ALA A 1 74 ? -21.220 -3.061 5.160 1.00 92.56 74 ALA A N 1
ATOM 531 C CA . ALA A 1 74 ? -21.017 -4.491 4.902 1.00 92.56 74 ALA A CA 1
ATOM 532 C C . ALA A 1 74 ? -21.756 -5.001 3.647 1.00 92.56 74 ALA A C 1
ATOM 534 O O . ALA A 1 74 ? -21.324 -5.974 3.033 1.00 92.56 74 ALA A O 1
ATOM 535 N N . SER A 1 75 ? -22.851 -4.355 3.229 1.00 94.88 75 SER A N 1
ATOM 536 C CA . SER A 1 75 ? -23.620 -4.771 2.046 1.00 94.88 75 SER A CA 1
ATOM 537 C C . SER A 1 75 ? -22.875 -4.533 0.725 1.00 94.88 75 SER A C 1
ATOM 539 O O . SER A 1 75 ? -23.130 -5.239 -0.259 1.00 94.88 75 SER A O 1
ATOM 541 N N . TYR A 1 76 ? -21.914 -3.602 0.727 1.00 96.38 76 TYR A N 1
ATOM 542 C CA . TYR A 1 76 ? -21.036 -3.280 -0.403 1.00 96.38 76 TYR A CA 1
ATOM 543 C C . TYR A 1 76 ? -19.823 -4.214 -0.510 1.00 96.38 76 TYR A C 1
ATOM 545 O O . TYR A 1 76 ? -19.018 -4.078 -1.431 1.00 96.38 76 TYR A O 1
ATOM 553 N N . ALA A 1 77 ? -19.700 -5.177 0.402 1.00 96.44 77 ALA A N 1
ATOM 554 C CA . ALA A 1 77 ? -18.645 -6.175 0.406 1.00 96.44 77 ALA A CA 1
ATOM 555 C C . ALA A 1 77 ? -19.169 -7.569 0.021 1.00 96.44 77 ALA A C 1
ATOM 557 O O . ALA A 1 77 ? -20.380 -7.843 0.068 1.00 96.44 77 ALA A O 1
ATOM 558 N N . THR A 1 78 ? -18.265 -8.453 -0.406 1.00 95.50 78 THR A N 1
ATOM 559 C CA . THR A 1 78 ? -18.559 -9.888 -0.519 1.00 95.50 78 THR A CA 1
ATOM 560 C C . THR A 1 78 ? -18.721 -10.491 0.881 1.00 95.50 78 THR A C 1
ATOM 562 O O . THR A 1 78 ? -18.244 -9.936 1.870 1.00 95.50 78 THR A O 1
ATOM 565 N N . GLU A 1 79 ? -19.422 -11.621 0.999 1.00 92.38 79 GLU A N 1
ATOM 566 C CA . GLU A 1 79 ? -19.673 -12.254 2.310 1.00 92.38 79 GLU A CA 1
ATOM 567 C C . GLU A 1 79 ? -18.380 -12.684 3.017 1.00 92.38 79 GLU A C 1
ATOM 569 O O . GLU A 1 79 ? -18.286 -12.671 4.241 1.00 92.38 79 GLU A O 1
ATOM 574 N N . ASP A 1 80 ? -17.373 -13.033 2.226 1.00 89.56 80 ASP A N 1
ATOM 575 C CA . ASP A 1 80 ? -16.047 -13.470 2.640 1.00 89.56 80 ASP A CA 1
ATOM 576 C C . ASP A 1 80 ? -14.999 -12.349 2.514 1.00 89.56 80 ASP A C 1
ATOM 578 O O . ASP A 1 80 ? -13.802 -12.617 2.350 1.00 89.56 80 ASP A O 1
ATOM 582 N N . ALA A 1 81 ? -15.451 -11.093 2.523 1.00 90.81 81 ALA A N 1
ATOM 583 C CA . ALA A 1 81 ? -14.569 -9.946 2.457 1.00 90.81 81 ALA A CA 1
ATOM 584 C C . ALA A 1 81 ? -13.813 -9.736 3.766 1.00 90.81 81 ALA A C 1
ATOM 586 O O . ALA A 1 81 ? -14.353 -9.911 4.867 1.00 90.81 81 ALA A O 1
ATOM 587 N N . VAL A 1 82 ? -12.568 -9.289 3.633 1.00 89.25 82 VAL A N 1
ATOM 588 C CA . VAL A 1 82 ? -11.698 -8.960 4.763 1.00 89.25 82 VAL A CA 1
ATOM 589 C C . VAL A 1 82 ? -11.238 -7.511 4.695 1.00 89.25 82 VAL A C 1
ATOM 591 O O . VAL A 1 82 ? -10.996 -6.969 3.613 1.00 89.25 82 VAL A O 1
ATOM 594 N N . LEU A 1 83 ? -11.111 -6.893 5.867 1.00 88.75 83 LEU A N 1
ATOM 595 C CA . LEU A 1 83 ? -10.484 -5.592 6.044 1.00 88.75 83 LEU A CA 1
ATOM 596 C C . LEU A 1 83 ? -9.228 -5.759 6.897 1.00 88.75 83 LEU A C 1
ATOM 598 O O . LEU A 1 83 ? -9.281 -6.384 7.955 1.00 88.75 83 LEU A O 1
ATOM 602 N N . ASN A 1 84 ? -8.116 -5.197 6.434 1.00 86.50 84 ASN A N 1
ATOM 603 C CA . ASN A 1 84 ? -6.846 -5.146 7.145 1.00 86.50 84 ASN A CA 1
ATOM 604 C C . ASN A 1 84 ? -6.576 -3.703 7.598 1.00 86.50 84 ASN A C 1
ATOM 606 O O . ASN A 1 84 ? -6.141 -2.897 6.769 1.00 86.50 84 ASN A O 1
ATOM 610 N N . PRO A 1 85 ? -6.873 -3.342 8.860 1.00 81.94 85 PRO A N 1
ATOM 611 C CA . PRO A 1 85 ? -6.551 -2.021 9.380 1.00 81.94 85 PRO A CA 1
ATOM 612 C C . PRO A 1 85 ? -5.027 -1.844 9.445 1.00 81.94 85 PRO A C 1
ATOM 614 O O . PRO A 1 85 ? -4.311 -2.832 9.625 1.00 81.94 85 PRO A O 1
ATOM 617 N N . PRO A 1 86 ? -4.515 -0.606 9.393 1.00 74.69 86 PRO A N 1
ATOM 618 C CA . PRO A 1 86 ? -3.095 -0.374 9.622 1.00 74.69 86 PRO A CA 1
ATOM 619 C C . PRO A 1 86 ? -2.682 -0.918 11.000 1.00 74.69 86 PRO A C 1
ATOM 621 O O . PRO A 1 86 ? -3.334 -0.632 12.007 1.00 74.69 86 PRO A O 1
ATOM 624 N N . GLY A 1 87 ? -1.613 -1.720 11.035 1.00 70.06 87 GLY A N 1
ATOM 625 C CA . GLY A 1 87 ? -1.051 -2.286 12.269 1.00 70.06 87 GLY A CA 1
ATOM 626 C C . GLY A 1 87 ? -1.834 -3.452 12.896 1.00 70.06 87 GLY A C 1
ATOM 627 O O . GLY A 1 87 ? -1.467 -3.915 13.974 1.00 70.06 87 GLY A O 1
ATOM 628 N N . ALA A 1 88 ? -2.896 -3.949 12.255 1.00 74.12 88 ALA A N 1
ATOM 629 C CA . ALA A 1 88 ? -3.693 -5.081 12.736 1.00 74.12 88 ALA A CA 1
ATOM 630 C C . ALA A 1 88 ? -3.793 -6.178 11.663 1.00 74.12 88 ALA A C 1
ATOM 632 O O . ALA A 1 88 ? -3.642 -5.870 10.487 1.00 74.12 88 ALA A O 1
ATOM 633 N N . PRO A 1 89 ? -4.041 -7.450 12.033 1.00 74.44 89 PRO A N 1
ATOM 634 C CA . PRO A 1 89 ? -4.276 -8.509 11.057 1.00 74.44 89 PRO A CA 1
ATOM 635 C C . PRO A 1 89 ? -5.643 -8.356 10.363 1.00 74.44 89 PRO A C 1
ATOM 637 O O . PRO A 1 89 ? -6.544 -7.702 10.905 1.00 74.44 89 PRO A O 1
ATOM 640 N N . PRO A 1 90 ? -5.854 -9.036 9.220 1.00 81.88 90 PRO A N 1
ATOM 641 C CA . PRO A 1 90 ? -7.139 -9.057 8.533 1.00 81.88 90 PRO A CA 1
ATOM 642 C C . PRO A 1 90 ? -8.256 -9.570 9.413 1.00 81.88 90 PRO A C 1
ATOM 644 O O . PRO A 1 90 ? -8.109 -10.570 10.119 1.00 81.88 90 PRO A O 1
ATOM 647 N N . MET A 1 91 ? -9.415 -8.944 9.280 1.00 84.62 91 MET A N 1
ATOM 648 C CA . MET A 1 91 ? -10.633 -9.405 9.921 1.00 84.62 91 MET A CA 1
ATOM 649 C C . MET A 1 91 ? -11.811 -9.425 8.952 1.00 84.62 91 MET A C 1
ATOM 651 O O . MET A 1 91 ? -11.871 -8.599 8.039 1.00 84.62 91 MET A O 1
ATOM 655 N N . PRO A 1 92 ? -12.773 -10.346 9.147 1.00 90.44 92 PRO A N 1
ATOM 656 C CA . PRO A 1 92 ? -14.000 -10.358 8.365 1.00 90.44 92 PRO A CA 1
ATOM 657 C C . PRO A 1 92 ? -14.724 -9.016 8.451 1.00 90.44 92 PRO A C 1
ATOM 659 O O . PRO A 1 92 ? -14.830 -8.429 9.533 1.00 90.44 92 PRO A O 1
ATOM 662 N N . ILE A 1 93 ? -15.286 -8.556 7.333 1.00 91.62 93 ILE A N 1
ATOM 663 C CA . ILE A 1 93 ? -15.909 -7.229 7.267 1.00 91.62 93 ILE A CA 1
ATOM 664 C C . ILE A 1 93 ? -17.029 -7.041 8.299 1.00 91.62 93 ILE A C 1
ATOM 666 O O . ILE A 1 93 ? -17.138 -5.979 8.904 1.00 91.62 93 ILE A O 1
ATOM 670 N N . GLY A 1 94 ? -17.819 -8.086 8.568 1.00 89.44 94 GLY A N 1
ATOM 671 C CA . GLY A 1 94 ? -18.879 -8.038 9.578 1.00 89.44 94 GLY A CA 1
ATOM 672 C C . GLY A 1 94 ? -18.349 -7.800 10.996 1.00 89.44 94 GLY A C 1
ATOM 673 O O . GLY A 1 94 ? -18.984 -7.090 11.773 1.00 89.44 94 GLY A O 1
ATOM 674 N N . VAL A 1 95 ? -17.162 -8.330 11.316 1.00 89.25 95 VAL A N 1
ATOM 675 C CA . VAL A 1 95 ? -16.491 -8.089 12.603 1.00 89.25 95 VAL A CA 1
ATOM 676 C C . VAL A 1 95 ? -16.040 -6.633 12.687 1.00 89.25 95 VAL A C 1
ATOM 678 O O . VAL A 1 95 ? -16.356 -5.961 13.667 1.00 89.25 95 VAL A O 1
ATOM 681 N N . MET A 1 96 ? -15.386 -6.122 11.638 1.00 90.25 96 MET A N 1
ATOM 682 C CA . MET A 1 96 ? -14.954 -4.722 11.583 1.00 90.25 96 MET A CA 1
ATOM 683 C C . MET A 1 96 ? -16.137 -3.750 11.692 1.00 90.25 96 MET A C 1
ATOM 685 O O . MET A 1 96 ? -16.062 -2.774 12.433 1.00 90.25 96 MET A O 1
ATOM 689 N N . MET A 1 97 ? -17.250 -4.010 10.999 1.00 91.62 97 MET A N 1
ATOM 690 C CA . MET A 1 97 ? -18.419 -3.123 11.053 1.00 91.62 97 MET A CA 1
ATOM 691 C C . MET A 1 97 ? -19.071 -3.132 12.436 1.00 91.62 97 MET A C 1
ATOM 693 O O . MET A 1 97 ? -19.346 -2.065 12.976 1.00 91.62 97 MET A O 1
ATOM 697 N N . GLY A 1 98 ? -19.213 -4.303 13.066 1.00 89.69 98 GLY A N 1
ATOM 698 C CA . GLY A 1 98 ? -19.702 -4.385 14.445 1.00 89.69 98 GLY A CA 1
ATOM 699 C C . GLY A 1 98 ? -18.799 -3.648 15.444 1.00 89.69 98 GLY A C 1
ATOM 700 O O . GLY A 1 98 ? -19.295 -2.998 16.364 1.00 89.69 98 GLY A O 1
ATOM 701 N N . MET A 1 99 ? -17.479 -3.697 15.238 1.00 89.81 99 MET A N 1
ATOM 702 C CA . MET A 1 99 ? -16.509 -2.915 16.011 1.00 89.81 99 MET A CA 1
ATOM 703 C C . MET A 1 99 ? -16.718 -1.408 15.810 1.00 89.81 99 MET A C 1
ATOM 705 O O . MET A 1 99 ? -16.841 -0.678 16.792 1.00 89.81 99 MET A O 1
ATOM 709 N N . MET A 1 100 ? -16.821 -0.937 14.565 1.00 91.50 100 MET A N 1
ATOM 710 C CA . MET A 1 100 ? -17.044 0.483 14.268 1.00 91.50 100 MET A CA 1
ATOM 711 C C . MET A 1 100 ? -18.380 1.000 14.814 1.00 91.50 100 MET A C 1
ATOM 713 O O . MET A 1 100 ? -18.417 2.101 15.366 1.00 91.50 100 MET A O 1
ATOM 717 N N . ASP A 1 101 ? -19.449 0.209 14.724 1.00 91.00 101 ASP A N 1
ATOM 718 C CA . ASP A 1 101 ? -20.762 0.549 15.282 1.00 91.00 101 ASP A CA 1
ATOM 719 C C . ASP A 1 101 ? -20.713 0.682 16.807 1.00 91.00 101 ASP A C 1
ATOM 721 O O . ASP A 1 101 ? -21.258 1.636 17.364 1.00 91.00 101 ASP A O 1
ATOM 725 N N . ALA A 1 102 ? -20.017 -0.229 17.495 1.00 89.62 102 ALA A N 1
ATOM 726 C CA . ALA A 1 102 ? -19.843 -0.153 18.944 1.00 89.62 102 ALA A CA 1
ATOM 727 C C . ALA A 1 102 ? -19.070 1.110 19.361 1.00 89.62 102 ALA A C 1
ATOM 729 O O . ALA A 1 102 ? -19.485 1.813 20.290 1.00 89.62 102 ALA A O 1
ATOM 730 N N . MET A 1 103 ? -17.991 1.436 18.641 1.00 92.25 103 MET A N 1
ATOM 731 C CA . MET A 1 103 ? -17.189 2.638 18.890 1.00 92.25 103 MET A CA 1
ATOM 732 C C . MET A 1 103 ? -17.987 3.921 18.642 1.00 92.25 103 MET A C 1
ATOM 734 O O . MET A 1 103 ? -17.992 4.808 19.497 1.00 92.25 103 MET A O 1
ATOM 738 N N . LYS A 1 104 ? -18.717 4.002 17.521 1.00 93.19 104 LYS A N 1
ATOM 739 C CA . LYS A 1 104 ? -19.617 5.123 17.191 1.00 93.19 104 LYS A CA 1
ATOM 740 C C . LYS A 1 104 ? -20.795 5.233 18.162 1.00 93.19 104 LYS A C 1
ATOM 742 O O . LYS A 1 104 ? -21.270 6.328 18.441 1.00 93.19 104 LYS A O 1
ATOM 747 N N . GLY A 1 105 ? -21.278 4.118 18.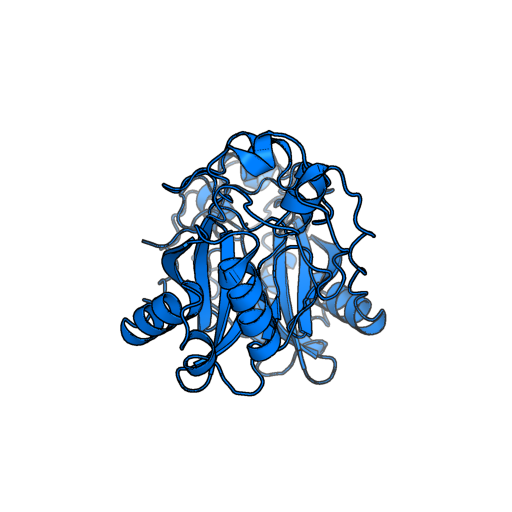698 1.00 92.62 105 GLY A N 1
ATOM 748 C CA . GLY A 1 105 ? -22.392 4.103 19.645 1.00 92.62 105 GLY A CA 1
ATOM 749 C C . GLY A 1 105 ? -22.013 4.517 21.069 1.00 92.62 105 GLY A C 1
ATOM 750 O O . GLY A 1 105 ? -22.904 4.826 21.860 1.00 92.62 105 GLY A O 1
ATOM 751 N N . SER A 1 106 ? -20.721 4.509 21.417 1.00 93.81 106 SER A N 1
ATOM 752 C CA . SER A 1 106 ? -20.276 4.705 22.802 1.00 93.81 106 SER A CA 1
ATOM 753 C C . SER A 1 106 ? -19.012 5.560 22.932 1.00 93.81 106 SER A C 1
ATOM 755 O O . SER A 1 106 ? -19.102 6.726 23.312 1.00 93.81 106 SER A O 1
ATOM 757 N N . THR A 1 107 ? -17.839 4.999 22.644 1.00 95.88 107 THR A N 1
ATOM 758 C CA . THR A 1 107 ? -16.532 5.598 22.941 1.00 95.88 107 THR A CA 1
ATOM 759 C C . THR A 1 107 ? -16.255 6.872 22.142 1.00 95.88 107 THR A C 1
ATOM 761 O O . THR A 1 107 ? -15.781 7.849 22.719 1.00 95.88 107 THR A O 1
ATOM 764 N N . PHE A 1 108 ? -16.585 6.892 20.848 1.00 96.31 108 PHE A N 1
ATOM 765 C CA . PHE A 1 108 ? -16.343 8.005 19.919 1.00 96.31 108 PHE A CA 1
ATOM 766 C C . PHE A 1 108 ? -17.613 8.336 19.116 1.00 96.31 108 PHE A C 1
ATOM 768 O O . PHE A 1 108 ? -17.695 8.066 17.916 1.00 96.31 108 PHE A O 1
ATOM 775 N N . PRO A 1 109 ? -18.628 8.953 19.742 1.00 95.19 109 PRO A N 1
ATOM 776 C CA . PRO A 1 109 ? -19.896 9.244 19.074 1.00 95.19 109 PRO A CA 1
ATOM 777 C C . PRO A 1 109 ? -19.791 10.304 17.971 1.00 95.19 109 PRO A C 1
ATOM 779 O O . PRO A 1 109 ? -20.706 10.448 17.164 1.00 95.19 109 PRO A O 1
ATOM 782 N N . GLY A 1 110 ? -18.682 11.047 17.929 1.00 94.31 110 GLY A N 1
ATOM 783 C CA . GLY A 1 110 ? -18.365 11.996 16.865 1.00 94.31 110 GLY A CA 1
ATOM 784 C C . GLY A 1 110 ? -17.627 11.388 15.670 1.00 94.31 110 GLY A C 1
ATOM 785 O O . GLY A 1 110 ? -17.308 12.140 14.750 1.00 94.31 110 GLY A O 1
ATOM 786 N N . TRP A 1 111 ? -17.348 10.075 15.671 1.00 95.25 111 TRP A N 1
ATOM 787 C CA . TRP A 1 111 ? -16.471 9.463 14.673 1.00 95.25 111 TRP A CA 1
ATOM 788 C C . TRP A 1 111 ? -17.015 9.628 13.252 1.00 95.25 111 TRP A C 1
ATOM 790 O O . TRP A 1 111 ? -18.098 9.141 12.916 1.00 95.25 111 TRP A O 1
ATOM 800 N N . GLN A 1 112 ? -16.212 10.245 12.387 1.00 94.00 112 GLN A N 1
ATOM 801 C CA . GLN A 1 112 ? -16.470 10.368 10.954 1.00 94.00 112 GLN A CA 1
ATOM 802 C C . GLN A 1 112 ? -15.423 9.605 10.143 1.00 94.00 112 GLN A C 1
ATOM 804 O O . GLN A 1 112 ? -14.252 9.543 10.507 1.00 94.00 112 GLN A O 1
ATOM 809 N N . SER A 1 113 ? -15.850 9.063 9.010 1.00 93.94 113 SER A N 1
ATOM 810 C CA . SER A 1 113 ? -14.977 8.412 8.037 1.00 93.94 113 SER A CA 1
ATOM 811 C C . SER A 1 113 ? -15.161 9.132 6.708 1.00 93.94 113 SER A C 1
ATOM 813 O O . SER A 1 113 ? -16.283 9.241 6.211 1.00 93.94 113 SER A O 1
ATOM 815 N N . LYS A 1 114 ? -14.080 9.686 6.162 1.00 92.19 114 LYS A N 1
ATOM 816 C CA . LYS A 1 114 ? -14.097 10.439 4.906 1.00 92.19 114 LYS A CA 1
ATOM 817 C C . LYS A 1 114 ? -13.483 9.617 3.790 1.00 92.19 114 LYS A C 1
ATOM 819 O O . LYS A 1 114 ? -12.445 8.994 3.982 1.00 92.19 114 LYS A O 1
ATOM 824 N N . PHE A 1 115 ? -14.106 9.687 2.624 1.00 91.94 115 PHE A N 1
ATOM 825 C CA . PHE A 1 115 ? -13.545 9.239 1.361 1.00 91.94 115 PHE A CA 1
ATOM 826 C C . PHE A 1 115 ? -13.028 10.463 0.603 1.00 91.94 115 PHE A C 1
ATOM 828 O O . PHE A 1 115 ? -13.750 11.448 0.445 1.00 91.94 115 PHE A O 1
ATOM 835 N N . HIS A 1 116 ? -11.774 10.412 0.167 1.00 87.44 116 HIS A N 1
ATOM 836 C CA . HIS A 1 116 ? -11.110 11.506 -0.551 1.00 87.44 116 HIS A CA 1
ATOM 837 C C . HIS A 1 116 ? -10.935 11.213 -2.042 1.00 87.44 116 HIS A C 1
ATOM 839 O O . HIS A 1 116 ? -10.660 12.124 -2.819 1.00 87.44 116 HIS A O 1
ATOM 845 N N . GLY A 1 117 ? -11.113 9.959 -2.452 1.00 88.00 117 GLY A N 1
ATOM 846 C CA . GLY A 1 117 ? -11.021 9.543 -3.844 1.00 88.00 117 GLY A CA 1
ATOM 847 C C . GLY A 1 117 ? -10.512 8.118 -3.984 1.00 88.00 117 GLY A C 1
ATOM 848 O O . GLY A 1 117 ? -9.989 7.526 -3.042 1.00 88.00 117 GLY A O 1
ATOM 849 N N . ALA A 1 118 ? -10.658 7.576 -5.187 1.00 88.00 118 ALA A N 1
ATOM 850 C CA . ALA A 1 118 ? -10.070 6.306 -5.568 1.00 88.00 118 ALA A CA 1
ATOM 851 C C . ALA A 1 118 ? -9.460 6.420 -6.963 1.00 88.00 118 ALA A C 1
ATOM 853 O O . ALA A 1 118 ? -9.981 7.138 -7.821 1.00 88.00 118 ALA A O 1
ATOM 854 N N . THR A 1 119 ? -8.366 5.705 -7.182 1.00 82.00 119 THR A N 1
ATOM 855 C CA . THR A 1 119 ? -7.730 5.549 -8.492 1.00 82.00 119 THR A CA 1
ATOM 856 C C . THR A 1 119 ? -7.596 4.066 -8.777 1.00 82.00 119 THR A C 1
ATOM 858 O O . THR A 1 119 ? -7.241 3.300 -7.885 1.00 82.00 119 THR A O 1
ATOM 861 N N . LYS A 1 120 ? -7.902 3.653 -10.007 1.00 83.06 120 LYS A N 1
ATOM 862 C CA . LYS A 1 120 ? -7.720 2.270 -10.428 1.00 83.06 120 LYS A CA 1
ATOM 863 C C . LYS A 1 120 ? -6.258 2.049 -10.794 1.00 83.06 120 LYS A C 1
ATOM 865 O O . LYS A 1 120 ? -5.672 2.820 -11.552 1.00 83.06 120 LYS A O 1
ATOM 870 N N . ASN A 1 121 ? -5.684 0.996 -10.242 1.00 74.06 121 ASN A N 1
ATOM 871 C CA . ASN A 1 121 ? -4.331 0.560 -10.523 1.00 74.06 121 ASN A CA 1
ATOM 872 C C . ASN A 1 121 ? -4.317 -0.298 -11.794 1.00 74.06 121 ASN A C 1
ATOM 874 O O . ASN A 1 121 ? -5.329 -0.873 -12.204 1.00 74.06 121 ASN A O 1
ATOM 878 N N . ALA A 1 122 ? -3.150 -0.410 -12.428 1.00 67.19 122 ALA A N 1
ATOM 879 C CA . ALA A 1 122 ? -2.986 -1.208 -13.645 1.00 67.19 122 ALA A CA 1
ATOM 880 C C . ALA A 1 122 ? -3.246 -2.713 -13.426 1.00 67.19 122 ALA A C 1
ATOM 882 O O . ALA A 1 122 ? -3.626 -3.409 -14.364 1.00 67.19 122 ALA A O 1
ATOM 883 N N . ASP A 1 123 ? -3.083 -3.207 -12.195 1.00 64.75 123 ASP A N 1
ATOM 884 C CA . ASP A 1 123 ? -3.383 -4.589 -11.795 1.00 64.75 123 ASP A CA 1
ATOM 885 C C . ASP A 1 123 ? -4.884 -4.846 -11.537 1.00 64.75 123 ASP A C 1
ATOM 887 O O . ASP A 1 123 ? -5.279 -5.962 -11.201 1.00 64.75 123 ASP A O 1
ATOM 891 N N . GLY A 1 124 ? -5.731 -3.825 -11.710 1.00 75.44 124 GLY A N 1
ATOM 892 C CA . GLY A 1 124 ? -7.174 -3.896 -11.495 1.00 75.44 124 GLY A CA 1
ATOM 893 C C . GLY A 1 124 ? -7.622 -3.663 -10.050 1.00 75.44 124 GLY A C 1
ATOM 894 O O . GLY A 1 124 ? -8.831 -3.623 -9.808 1.00 75.44 124 GLY A O 1
ATOM 895 N N . THR A 1 125 ? -6.694 -3.478 -9.107 1.00 84.19 125 THR A N 1
ATOM 896 C CA . THR A 1 125 ? -7.005 -3.013 -7.747 1.00 84.19 125 THR A CA 1
ATOM 897 C C . THR A 1 125 ? -7.278 -1.506 -7.731 1.00 84.19 125 THR A C 1
ATOM 899 O O . THR A 1 125 ? -7.170 -0.825 -8.752 1.00 84.19 125 THR A O 1
ATOM 902 N N . TYR A 1 126 ? -7.661 -0.966 -6.575 1.00 84.75 126 TYR A N 1
ATOM 903 C CA . TYR A 1 126 ? -7.903 0.462 -6.391 1.00 84.75 126 TYR A CA 1
ATOM 904 C C . TYR A 1 126 ? -7.064 0.993 -5.237 1.00 84.75 126 TYR A C 1
ATOM 906 O O . TYR A 1 126 ? -7.131 0.454 -4.134 1.00 84.75 126 TYR A O 1
ATOM 914 N N . ALA A 1 127 ? -6.335 2.080 -5.475 1.00 82.75 127 ALA A N 1
ATOM 915 C CA . ALA A 1 127 ? -5.793 2.925 -4.422 1.00 82.75 127 ALA A CA 1
ATOM 916 C C . ALA A 1 127 ? -6.912 3.844 -3.915 1.00 82.75 127 ALA A C 1
ATOM 918 O O . ALA A 1 127 ? -7.472 4.632 -4.681 1.00 82.75 127 ALA A O 1
ATOM 919 N N . VAL A 1 128 ? -7.266 3.728 -2.639 1.00 86.50 128 VAL A N 1
ATOM 920 C CA . VAL A 1 128 ? -8.432 4.365 -2.019 1.00 86.50 128 VAL A CA 1
ATOM 921 C C . VAL A 1 128 ? -7.969 5.271 -0.891 1.00 86.50 128 VAL A C 1
ATOM 923 O O . VAL A 1 128 ? -7.368 4.817 0.077 1.00 86.50 128 VAL A O 1
ATOM 926 N N . LEU A 1 129 ? -8.272 6.559 -1.008 1.00 87.81 129 LEU A N 1
ATOM 927 C CA . LEU A 1 129 ? -7.883 7.584 -0.048 1.00 87.81 129 LEU A CA 1
ATOM 928 C C . LEU A 1 129 ? -8.995 7.750 0.985 1.00 87.81 129 LEU A C 1
ATOM 930 O O . LEU A 1 129 ? -10.100 8.188 0.647 1.00 87.81 129 LEU A O 1
ATOM 934 N N . THR A 1 130 ? -8.713 7.428 2.245 1.00 90.81 130 THR A N 1
ATOM 935 C CA . THR A 1 130 ? -9.686 7.568 3.337 1.00 90.81 130 THR A CA 1
ATOM 936 C C . THR A 1 130 ? -9.100 8.312 4.525 1.00 90.81 130 THR A C 1
ATOM 938 O O . THR A 1 130 ? -7.892 8.471 4.638 1.00 90.81 130 THR A O 1
ATOM 941 N N . GLN A 1 131 ? -9.950 8.834 5.403 1.00 92.06 131 GLN A N 1
ATOM 942 C CA . GLN A 1 131 ? -9.501 9.474 6.633 1.00 92.06 131 GLN A CA 1
ATOM 943 C C . GLN A 1 131 ? -10.480 9.184 7.762 1.00 92.06 131 GLN A C 1
ATOM 945 O O . GLN A 1 131 ? -11.678 9.450 7.634 1.00 92.06 131 GLN A O 1
ATOM 950 N N . GLN A 1 132 ? -9.961 8.688 8.881 1.00 93.12 132 GLN A N 1
ATOM 951 C CA . GLN A 1 132 ? -10.734 8.487 10.101 1.00 93.12 132 GLN A CA 1
ATOM 952 C C . GLN A 1 132 ? -10.609 9.701 11.025 1.00 93.12 132 GLN A C 1
ATOM 954 O O . GLN A 1 132 ? -9.524 10.241 11.240 1.00 93.12 132 GLN A O 1
ATOM 959 N N . LEU A 1 133 ? -11.738 10.139 11.567 1.00 94.38 133 LEU A N 1
ATOM 960 C CA . LEU A 1 133 ? -11.862 11.313 12.425 1.00 94.38 133 LEU A CA 1
ATOM 961 C C . LEU A 1 133 ? -12.653 10.916 13.674 1.00 94.38 133 LEU A C 1
ATOM 963 O O . LEU A 1 133 ? -13.852 11.191 13.729 1.00 94.38 133 LEU A O 1
ATOM 967 N N . PRO A 1 134 ? -12.036 10.231 14.653 1.00 94.44 134 PRO A N 1
ATOM 968 C CA . PRO A 1 134 ? -12.742 9.780 15.852 1.00 94.44 134 PRO A CA 1
ATOM 969 C C . PRO A 1 134 ? -13.378 10.919 16.650 1.00 94.44 134 PRO A C 1
ATOM 971 O O . PRO A 1 134 ? -14.416 10.728 17.288 1.00 94.44 134 PRO A O 1
ATOM 974 N N . GLY A 1 135 ? -12.752 12.100 16.620 1.00 95.44 135 GLY A N 1
ATOM 975 C CA . GLY A 1 135 ? -13.081 13.179 17.539 1.00 95.44 135 GLY A CA 1
ATOM 976 C C . GLY A 1 135 ? -12.744 12.814 18.995 1.00 95.44 135 GLY A C 1
ATOM 977 O O . GLY A 1 135 ? -11.998 11.862 19.251 1.00 95.44 135 GLY A O 1
ATOM 978 N N . PRO A 1 136 ? -13.277 13.564 19.969 1.00 96.81 136 PRO A N 1
ATOM 979 C CA . PRO A 1 136 ? -13.003 13.323 21.379 1.00 96.81 136 PRO A CA 1
ATOM 980 C C . PRO A 1 136 ? -13.728 12.080 21.914 1.00 96.81 136 PRO A C 1
ATOM 982 O O . PRO A 1 136 ? -14.924 11.883 21.679 1.00 96.81 136 PRO A O 1
ATOM 985 N N . MET A 1 137 ? -13.025 11.303 22.736 1.00 97.69 137 MET A N 1
ATOM 986 C CA . MET A 1 137 ? -13.553 10.172 23.502 1.00 97.69 137 MET A CA 1
ATOM 987 C C . MET A 1 137 ? -14.624 10.643 24.501 1.00 97.69 137 MET A C 1
ATOM 989 O O . MET A 1 137 ? -14.502 11.724 25.090 1.00 97.69 137 MET A O 1
ATOM 993 N N . LYS A 1 138 ? -15.685 9.848 24.698 1.00 97.81 138 LYS A N 1
ATOM 994 C CA . LYS A 1 138 ? -16.822 10.157 25.597 1.00 97.81 138 LYS A CA 1
ATOM 995 C C . LYS A 1 138 ? -17.209 9.036 26.563 1.00 97.81 138 LYS A C 1
ATOM 997 O O . LYS A 1 138 ? -18.006 9.281 27.466 1.00 97.81 138 LYS A O 1
ATOM 1002 N N . ALA A 1 139 ? -16.673 7.836 26.385 1.00 97.69 139 ALA A N 1
ATOM 1003 C CA . ALA A 1 139 ? -16.934 6.673 27.229 1.00 97.69 139 ALA A CA 1
ATOM 1004 C C . ALA A 1 139 ? -15.704 5.761 27.257 1.00 97.69 139 ALA A C 1
ATOM 1006 O O . ALA A 1 139 ? -14.738 6.038 26.552 1.00 97.69 139 ALA A O 1
ATOM 1007 N N . ASP A 1 140 ? -15.738 4.699 28.065 1.00 97.19 140 ASP A N 1
ATOM 1008 C CA . ASP A 1 140 ? -14.684 3.680 28.100 1.00 97.19 140 ASP A CA 1
ATOM 1009 C C . ASP A 1 140 ? -14.421 3.120 26.692 1.00 97.19 140 ASP A C 1
ATOM 1011 O O . ASP A 1 140 ? -15.340 2.973 25.882 1.00 97.19 140 ASP A O 1
ATOM 1015 N N . PHE A 1 141 ? -13.163 2.795 26.406 1.00 94.19 141 PHE A N 1
ATOM 1016 C CA . PHE A 1 141 ? -12.790 2.004 25.242 1.00 94.19 141 PHE A CA 1
ATOM 1017 C C . PHE A 1 141 ? -12.972 0.527 25.622 1.00 94.19 141 PHE A C 1
ATOM 1019 O O . PHE A 1 141 ? -12.260 0.054 26.513 1.00 94.19 141 PHE A O 1
ATOM 1026 N N . PRO A 1 142 ? -13.923 -0.209 25.025 1.00 91.69 142 PRO A N 1
ATOM 1027 C CA . PRO A 1 142 ? -14.154 -1.603 25.383 1.00 91.69 142 PRO A CA 1
ATOM 1028 C C . PRO A 1 142 ? -13.004 -2.491 24.901 1.00 91.69 142 PRO A C 1
ATOM 1030 O O . PRO A 1 142 ? -12.377 -2.218 23.882 1.00 91.69 142 PRO A O 1
ATOM 1033 N N . ALA A 1 143 ? -12.765 -3.609 25.588 1.00 88.50 143 ALA A N 1
ATOM 1034 C CA . ALA A 1 143 ? -11.879 -4.636 25.049 1.00 88.50 143 ALA A CA 1
ATOM 1035 C C . ALA A 1 143 ? -12.453 -5.185 23.729 1.00 88.50 143 ALA A C 1
ATOM 1037 O O . ALA A 1 143 ? -13.607 -5.624 23.685 1.00 88.50 143 ALA A O 1
ATOM 1038 N N . MET A 1 144 ? -11.656 -5.171 22.659 1.00 82.25 144 MET A N 1
ATOM 1039 C CA . MET A 1 144 ? -12.085 -5.591 21.321 1.00 82.25 144 MET A CA 1
ATOM 1040 C C . MET A 1 144 ? -10.917 -6.168 20.517 1.00 82.25 144 MET A C 1
ATOM 1042 O O . MET A 1 144 ? -9.930 -5.492 20.243 1.00 82.25 144 MET A O 1
ATOM 1046 N N . GLY A 1 145 ? -11.022 -7.437 20.117 1.00 76.00 145 GLY A N 1
ATOM 1047 C CA . GLY A 1 145 ? -9.938 -8.125 19.408 1.00 76.00 145 GLY A CA 1
ATOM 1048 C C . GLY A 1 145 ? -8.633 -8.137 20.227 1.00 76.00 145 GLY A C 1
ATOM 1049 O O . GLY A 1 145 ? -8.667 -8.581 21.375 1.00 76.00 145 GLY A O 1
ATOM 1050 N N . PRO A 1 146 ? -7.492 -7.675 19.672 1.00 74.12 146 PRO A N 1
ATOM 1051 C CA . PRO A 1 146 ? -6.218 -7.598 20.395 1.00 74.12 146 PRO A CA 1
ATOM 1052 C C . PRO A 1 146 ? -6.116 -6.387 21.342 1.00 74.12 146 PRO A C 1
ATOM 1054 O O . PRO A 1 146 ? -5.124 -6.254 22.056 1.00 74.12 146 PRO A O 1
ATOM 1057 N N . PHE A 1 147 ? -7.107 -5.492 21.337 1.00 84.62 147 PHE A N 1
ATOM 1058 C CA . PHE A 1 147 ? -7.061 -4.227 22.059 1.00 84.62 147 PHE A CA 1
ATOM 1059 C C . PHE A 1 147 ? -7.666 -4.366 23.468 1.00 84.62 147 PHE A C 1
ATOM 1061 O O . PHE A 1 147 ? -8.812 -4.820 23.591 1.00 84.62 147 PHE A O 1
ATOM 1068 N N . PRO A 1 148 ? -6.932 -3.997 24.538 1.00 88.62 148 PRO A N 1
ATOM 1069 C CA . PRO A 1 148 ? -7.438 -4.071 25.903 1.00 88.62 148 PRO A CA 1
ATOM 1070 C C . PRO A 1 148 ? -8.485 -2.985 26.181 1.00 88.62 148 PRO A C 1
ATOM 1072 O O . PRO A 1 148 ? -8.608 -2.002 25.453 1.00 88.62 148 PRO A O 1
ATOM 1075 N N . GLU A 1 149 ? -9.229 -3.156 27.272 1.00 93.88 149 GLU A N 1
ATOM 1076 C CA . GLU A 1 149 ? -10.117 -2.111 27.782 1.00 93.88 149 GLU A CA 1
ATOM 1077 C C . GLU A 1 149 ? -9.306 -0.902 28.281 1.00 93.88 149 GLU A C 1
ATOM 1079 O O . GLU A 1 149 ? -8.275 -1.073 28.937 1.00 93.88 149 GLU A O 1
ATOM 1084 N N . VAL A 1 150 ? -9.803 0.315 28.033 1.00 95.38 150 VAL A N 1
ATOM 1085 C CA . VAL A 1 150 ? -9.247 1.559 28.588 1.00 95.38 150 VAL A CA 1
ATOM 1086 C C . VAL A 1 150 ? -10.356 2.403 29.206 1.00 95.38 150 VAL A C 1
ATOM 1088 O O . VAL A 1 150 ? -11.339 2.742 28.547 1.00 95.38 150 VAL A O 1
ATOM 1091 N N . LYS A 1 151 ? -10.202 2.770 30.481 1.00 97.25 151 LYS A N 1
ATOM 1092 C CA . LYS A 1 151 ? -11.211 3.548 31.211 1.00 97.25 151 LYS A CA 1
ATOM 1093 C C . LYS A 1 151 ? -11.157 5.033 30.865 1.00 97.25 151 LYS A C 1
ATOM 1095 O O . LYS A 1 151 ? -10.085 5.631 30.808 1.00 97.25 151 LYS A O 1
ATOM 1100 N N . PHE A 1 152 ? -12.319 5.642 30.649 1.00 97.00 152 PHE A N 1
ATOM 1101 C CA . PHE A 1 152 ? -12.423 7.042 30.235 1.00 97.00 152 PHE A CA 1
ATOM 1102 C C . PHE A 1 152 ? -11.890 8.027 31.281 1.00 97.00 152 PHE A C 1
ATOM 1104 O O . PHE A 1 152 ? -11.380 9.092 30.943 1.00 97.00 152 PHE A O 1
ATOM 1111 N N . ASP A 1 153 ? -11.997 7.706 32.564 1.00 96.38 153 ASP A N 1
ATOM 1112 C CA . ASP A 1 153 ? -11.519 8.574 33.638 1.00 96.38 153 ASP A CA 1
ATOM 1113 C C . ASP A 1 153 ? -9.986 8.697 33.654 1.00 96.38 153 ASP A C 1
ATOM 1115 O O . ASP A 1 153 ? -9.480 9.796 33.907 1.00 96.38 153 ASP A O 1
ATOM 1119 N N . VAL A 1 154 ? -9.263 7.631 33.291 1.00 95.31 154 VAL A N 1
ATOM 1120 C CA . VAL A 1 154 ? -7.791 7.582 33.327 1.00 95.31 154 VAL A CA 1
ATOM 1121 C C . VAL A 1 154 ? -7.094 8.034 32.043 1.00 95.31 154 VAL A C 1
ATOM 1123 O O . VAL A 1 154 ? -5.887 8.273 32.091 1.00 95.31 154 VAL A O 1
ATOM 1126 N N . VAL A 1 155 ? -7.796 8.182 30.910 1.00 96.38 155 VAL A N 1
ATOM 1127 C CA . VAL A 1 155 ? -7.131 8.643 29.676 1.00 96.38 155 VAL A CA 1
ATOM 1128 C C . VAL A 1 155 ? -6.671 10.107 29.789 1.00 96.38 155 VAL A C 1
ATOM 1130 O O . VAL A 1 155 ? -7.347 10.919 30.441 1.00 96.38 155 VAL A O 1
ATOM 1133 N N . PRO A 1 156 ? -5.555 10.482 29.134 1.00 97.19 156 PRO A N 1
ATOM 1134 C CA . PRO A 1 156 ? -5.086 11.866 29.078 1.00 97.19 156 PRO A CA 1
ATOM 1135 C C . PRO A 1 156 ? -6.121 12.844 28.497 1.00 97.19 156 PRO A C 1
ATOM 1137 O O . PRO A 1 156 ? -6.945 12.474 27.660 1.00 97.19 156 PRO A O 1
ATOM 1140 N N . ASP A 1 157 ? -6.044 14.121 28.887 1.00 97.12 157 ASP A N 1
ATOM 1141 C CA . ASP A 1 157 ? -7.015 15.156 28.482 1.00 97.12 157 ASP A CA 1
ATOM 1142 C C . ASP A 1 157 ? -7.109 15.358 26.964 1.00 97.12 157 ASP A C 1
ATOM 1144 O O . ASP A 1 157 ? -8.183 15.692 26.456 1.00 97.12 157 ASP A O 1
ATOM 1148 N N . VAL A 1 158 ? -6.027 15.085 26.228 1.00 96.06 158 VAL A N 1
ATOM 1149 C CA . VAL A 1 158 ? -6.018 15.100 24.757 1.00 96.06 158 VAL A CA 1
ATOM 1150 C C . VAL A 1 158 ? -7.085 14.170 24.175 1.00 96.06 158 VAL A C 1
ATOM 1152 O O . VAL A 1 158 ? -7.838 14.580 23.296 1.00 96.06 158 VAL A O 1
ATOM 1155 N N . MET A 1 159 ? -7.265 12.973 24.746 1.00 97.00 159 MET A N 1
ATOM 1156 C CA . MET A 1 159 ? -8.288 12.022 24.298 1.00 97.00 159 MET A CA 1
ATOM 1157 C C . MET A 1 159 ? -9.710 12.519 24.575 1.00 97.00 159 MET A C 1
ATOM 1159 O O . MET A 1 159 ? -10.639 12.135 23.874 1.00 97.00 159 MET A O 1
ATOM 1163 N N . LYS A 1 160 ? -9.903 13.366 25.593 1.00 97.00 160 LYS A N 1
ATOM 1164 C CA . LYS A 1 160 ? -11.225 13.833 26.053 1.00 97.00 160 LYS A CA 1
ATOM 1165 C C . LYS A 1 160 ? -11.696 15.101 25.340 1.00 97.00 160 LYS A C 1
ATOM 1167 O O . LYS A 1 160 ? -12.905 15.363 25.279 1.00 97.00 160 LYS A O 1
ATOM 1172 N N . THR A 1 161 ? -10.748 15.911 24.872 1.00 94.81 161 THR A N 1
ATOM 1173 C CA . THR A 1 161 ? -10.995 17.303 24.469 1.00 94.81 161 THR A CA 1
ATOM 1174 C C 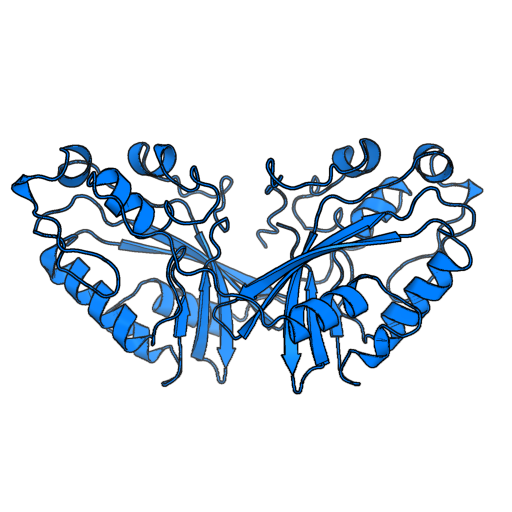. THR A 1 161 ? -10.650 17.611 23.020 1.00 94.81 161 THR A C 1
ATOM 1176 O O . THR A 1 161 ? -11.285 18.499 22.454 1.00 94.81 161 THR A O 1
ATOM 1179 N N . GLU A 1 162 ? -9.696 16.907 22.409 1.00 94.75 162 GLU A N 1
ATOM 1180 C CA . GLU A 1 162 ? -9.264 17.224 21.050 1.00 94.75 162 GLU A CA 1
ATOM 1181 C C . GLU A 1 162 ? -10.132 16.552 19.982 1.00 94.75 162 GLU A C 1
ATOM 1183 O O . GLU A 1 162 ? -10.607 15.426 20.131 1.00 94.75 162 GLU A O 1
ATOM 1188 N N . GLU A 1 163 ? -10.289 17.247 18.856 1.00 95.25 163 GLU A N 1
ATOM 1189 C CA . GLU A 1 163 ? -10.841 16.681 17.628 1.00 95.25 163 GLU A CA 1
ATOM 1190 C C . GLU A 1 163 ? -9.762 15.834 16.944 1.00 95.25 163 GLU A C 1
ATOM 1192 O O . GLU A 1 163 ? -9.010 16.310 16.088 1.00 95.25 163 GLU A O 1
ATOM 1197 N N . LEU A 1 164 ? -9.636 14.580 17.383 1.00 95.06 164 LEU A N 1
ATOM 1198 C CA . LEU A 1 164 ? -8.651 13.650 16.843 1.00 95.06 164 LEU A CA 1
ATOM 1199 C C . LEU A 1 164 ? -8.936 13.331 15.372 1.00 95.06 164 LEU A C 1
ATOM 1201 O O . LEU A 1 164 ? -10.073 13.042 14.987 1.00 95.06 164 LEU A O 1
ATOM 1205 N N . ALA A 1 165 ? -7.875 13.353 14.567 1.00 93.50 165 ALA A N 1
ATOM 1206 C CA . ALA A 1 165 ? -7.914 13.081 13.139 1.00 93.50 165 ALA A CA 1
ATOM 1207 C C . ALA A 1 165 ? -6.683 12.276 12.723 1.00 93.50 165 ALA A C 1
ATOM 1209 O O . ALA A 1 165 ? -5.558 12.672 13.032 1.00 93.50 165 ALA A O 1
ATOM 1210 N N . ASN A 1 166 ? -6.895 11.190 11.985 1.00 91.56 166 ASN A N 1
ATOM 1211 C CA . ASN A 1 166 ? -5.812 10.474 11.316 1.00 91.56 166 ASN A CA 1
ATOM 1212 C C . ASN A 1 166 ? -5.301 11.277 10.117 1.00 91.56 166 ASN A C 1
ATOM 1214 O O . ASN A 1 166 ? -6.033 12.127 9.587 1.00 91.56 166 ASN A O 1
ATOM 1218 N N . PRO A 1 167 ? -4.067 11.014 9.655 1.00 87.31 167 PRO A N 1
ATOM 1219 C CA . PRO A 1 167 ? -3.684 11.436 8.315 1.00 87.31 167 PRO A CA 1
ATOM 1220 C C . PRO A 1 167 ? -4.586 10.755 7.271 1.00 87.31 167 PRO A C 1
ATOM 1222 O O . PRO A 1 167 ? -5.305 9.803 7.575 1.00 87.31 167 PRO A O 1
ATOM 1225 N N . VAL A 1 168 ? -4.583 11.259 6.035 1.00 86.00 168 VAL A N 1
ATOM 1226 C CA . VAL A 1 168 ? -5.229 10.543 4.925 1.00 86.00 168 VAL A CA 1
ATOM 1227 C C . VAL A 1 168 ? -4.461 9.253 4.682 1.00 86.00 168 VAL A C 1
ATOM 1229 O O . VAL A 1 168 ? -3.270 9.308 4.397 1.00 86.00 168 VAL A O 1
ATOM 1232 N N . GLU A 1 169 ? -5.147 8.125 4.776 1.00 83.31 169 GLU A N 1
ATOM 1233 C CA . GLU A 1 169 ? -4.620 6.780 4.585 1.00 83.31 169 GLU A CA 1
ATOM 1234 C C . GLU A 1 169 ? -4.882 6.315 3.145 1.00 83.31 169 GLU A C 1
ATOM 1236 O O . GLU A 1 169 ? -5.949 6.593 2.587 1.00 83.31 169 GLU A O 1
ATOM 1241 N N . VAL A 1 170 ? -3.935 5.589 2.548 1.00 83.62 170 VAL A N 1
ATOM 1242 C CA . VAL A 1 170 ? -4.098 4.948 1.233 1.00 83.62 170 VAL A CA 1
ATOM 1243 C C . VAL A 1 170 ? -4.323 3.456 1.436 1.00 83.62 170 VAL A C 1
ATOM 1245 O O . VAL A 1 170 ? -3.433 2.746 1.882 1.00 83.62 170 VAL A O 1
ATOM 1248 N N . GLY A 1 171 ? -5.512 2.961 1.123 1.00 83.88 171 GLY A N 1
ATOM 1249 C CA . GLY A 1 171 ? -5.776 1.527 1.123 1.00 83.88 171 GLY A CA 1
ATOM 1250 C C . GLY A 1 171 ? -5.739 0.941 -0.284 1.00 83.88 171 GLY A C 1
ATOM 1251 O O . GLY A 1 171 ? -6.157 1.595 -1.237 1.00 83.88 171 GLY A O 1
ATOM 1252 N N . THR A 1 172 ? -5.315 -0.312 -0.406 1.00 84.69 172 THR A N 1
ATOM 1253 C CA . THR A 1 172 ? -5.433 -1.117 -1.625 1.00 84.69 172 THR A CA 1
ATOM 1254 C C . THR A 1 172 ? -6.685 -1.980 -1.546 1.00 84.69 172 THR A C 1
ATOM 1256 O O . THR A 1 172 ? -6.876 -2.756 -0.606 1.00 84.69 172 THR A O 1
ATOM 1259 N N . TYR A 1 173 ? -7.565 -1.825 -2.532 1.00 88.69 173 TYR A N 1
ATOM 1260 C CA . TYR A 1 173 ? -8.872 -2.467 -2.568 1.00 88.69 173 TYR A CA 1
ATOM 1261 C C . TYR A 1 173 ? -8.993 -3.389 -3.772 1.00 88.69 173 TYR A C 1
ATOM 1263 O O . TYR A 1 173 ? -8.732 -2.991 -4.905 1.00 88.69 173 TYR A O 1
ATOM 1271 N N . THR A 1 174 ? -9.461 -4.611 -3.531 1.00 88.19 174 THR A N 1
ATOM 1272 C CA . THR A 1 174 ? -9.825 -5.554 -4.593 1.00 88.19 174 THR A CA 1
ATOM 1273 C C . THR A 1 174 ? -11.338 -5.609 -4.727 1.00 88.19 174 THR A C 1
ATOM 1275 O O . THR A 1 174 ? -12.045 -5.827 -3.738 1.00 88.19 174 THR A O 1
ATOM 1278 N N . ILE A 1 175 ? -11.825 -5.452 -5.958 1.00 92.81 175 ILE A N 1
ATOM 1279 C CA . ILE A 1 175 ? -13.245 -5.543 -6.296 1.00 92.81 175 ILE A CA 1
ATOM 1280 C C . ILE A 1 175 ? -13.512 -6.848 -7.045 1.00 92.81 175 ILE A C 1
ATOM 1282 O O . ILE A 1 175 ? -12.850 -7.141 -8.038 1.00 92.81 175 ILE A O 1
ATOM 1286 N N . VAL A 1 176 ? -14.506 -7.609 -6.589 1.00 89.12 176 VAL A N 1
ATOM 1287 C CA . VAL A 1 176 ? -14.999 -8.828 -7.247 1.00 89.12 176 VAL A CA 1
ATOM 1288 C C . VAL A 1 176 ? -16.508 -8.705 -7.388 1.00 89.12 176 VAL A C 1
ATOM 1290 O O . VAL A 1 176 ? -17.192 -8.378 -6.420 1.00 89.12 176 VAL A O 1
ATOM 1293 N N . ASP A 1 177 ? -17.022 -8.909 -8.601 1.00 91.50 177 ASP A N 1
ATOM 1294 C CA . ASP A 1 177 ? -18.456 -8.837 -8.915 1.00 91.50 177 ASP A CA 1
ATOM 1295 C C . ASP A 1 177 ? -19.136 -7.546 -8.415 1.00 91.50 177 ASP A C 1
ATOM 1297 O O . ASP A 1 177 ? -20.255 -7.552 -7.900 1.00 91.50 177 ASP A O 1
ATOM 1301 N N . GLY A 1 178 ? -18.432 -6.414 -8.545 1.00 93.38 178 GLY A N 1
ATOM 1302 C CA . GLY A 1 178 ? -18.925 -5.098 -8.124 1.00 93.38 178 GLY A CA 1
ATOM 1303 C C . GLY A 1 178 ? -18.997 -4.900 -6.607 1.00 93.38 178 GLY A C 1
ATOM 1304 O O . GLY A 1 178 ? -19.696 -3.998 -6.150 1.00 93.38 178 GLY A O 1
ATOM 1305 N N . LYS A 1 179 ? -18.301 -5.729 -5.821 1.00 96.44 179 LYS A N 1
ATOM 1306 C CA . LYS A 1 179 ? -18.238 -5.655 -4.357 1.00 96.44 179 LYS A CA 1
ATOM 1307 C C . LYS A 1 179 ? -16.803 -5.647 -3.850 1.00 96.44 179 LYS A C 1
ATOM 1309 O O . LYS A 1 179 ? -15.911 -6.230 -4.463 1.00 96.44 179 LYS A O 1
ATOM 1314 N N . VAL A 1 180 ? -16.586 -5.021 -2.696 1.00 95.81 180 VAL A N 1
ATOM 1315 C CA . VAL A 1 180 ? -15.291 -5.052 -2.008 1.00 95.81 180 VAL A CA 1
ATOM 1316 C C . VAL A 1 180 ? -15.021 -6.467 -1.505 1.00 95.81 180 VAL A C 1
ATOM 1318 O O . VAL A 1 180 ? -15.799 -7.010 -0.724 1.00 95.81 180 VAL A O 1
ATOM 1321 N N . LYS A 1 181 ? -13.914 -7.059 -1.951 1.00 91.88 181 LYS A N 1
ATOM 1322 C CA . LYS A 1 181 ? -13.444 -8.379 -1.517 1.00 91.88 181 LYS A CA 1
ATOM 1323 C C . LYS A 1 181 ? -12.299 -8.262 -0.509 1.00 91.88 181 LYS A C 1
ATOM 1325 O O . LYS A 1 181 ? -12.270 -8.978 0.487 1.00 91.88 181 LYS A O 1
ATOM 1330 N N . ILE A 1 182 ? -11.368 -7.346 -0.753 1.00 87.75 182 ILE A N 1
ATOM 1331 C CA . ILE A 1 182 ? -10.244 -7.040 0.141 1.00 87.75 182 ILE A CA 1
ATOM 1332 C C . ILE A 1 182 ? -10.161 -5.524 0.268 1.00 87.75 182 ILE A C 1
ATOM 1334 O O . ILE A 1 182 ? -10.227 -4.829 -0.745 1.00 87.75 182 ILE A O 1
ATOM 1338 N N . ALA A 1 183 ? -9.998 -5.035 1.493 1.00 88.44 183 ALA A N 1
ATOM 1339 C CA . ALA A 1 183 ? -9.623 -3.659 1.798 1.00 88.44 183 ALA A CA 1
ATOM 1340 C C . ALA A 1 183 ? -8.408 -3.696 2.727 1.00 88.44 183 ALA A C 1
ATOM 1342 O O . ALA A 1 183 ? -8.535 -4.130 3.871 1.00 88.44 183 ALA A O 1
ATOM 1343 N N . ALA A 1 184 ? -7.235 -3.286 2.255 1.00 84.19 184 ALA A N 1
ATOM 1344 C CA . ALA A 1 184 ? -6.008 -3.387 3.036 1.00 84.19 184 ALA A CA 1
ATOM 1345 C C . ALA A 1 184 ? -5.280 -2.053 3.129 1.00 84.19 184 ALA A C 1
ATOM 1347 O O . ALA A 1 184 ? -5.086 -1.384 2.123 1.00 84.19 184 ALA A O 1
ATOM 1348 N N . TYR A 1 185 ? -4.863 -1.688 4.337 1.00 78.19 185 TYR A N 1
ATOM 1349 C CA . TYR A 1 185 ? -4.014 -0.529 4.585 1.00 78.19 185 TYR A CA 1
ATOM 1350 C C . TYR A 1 185 ? -2.616 -0.996 4.971 1.00 78.19 185 TYR A C 1
ATOM 1352 O O . TYR A 1 185 ? -2.469 -1.973 5.713 1.00 78.19 185 TYR A O 1
ATOM 1360 N N . ASN A 1 186 ? -1.605 -0.284 4.483 1.00 66.81 186 ASN A N 1
ATOM 1361 C CA . ASN A 1 186 ? -0.224 -0.510 4.877 1.00 66.81 186 ASN A CA 1
ATOM 1362 C C . ASN A 1 186 ? 0.149 0.419 6.036 1.00 66.81 186 ASN A C 1
ATOM 1364 O O . ASN A 1 186 ? -0.510 1.416 6.322 1.00 66.81 186 ASN A O 1
ATOM 1368 N N . VAL A 1 187 ? 1.229 0.072 6.727 1.00 60.50 187 VAL A N 1
ATOM 1369 C CA . VAL A 1 187 ? 1.730 0.847 7.867 1.00 60.50 187 VAL A CA 1
ATOM 1370 C C . VAL A 1 187 ? 2.150 2.260 7.448 1.00 60.50 187 VAL A C 1
ATOM 1372 O O . VAL A 1 187 ? 1.870 3.223 8.156 1.00 60.50 187 VAL A O 1
ATOM 1375 N N . ASP A 1 188 ? 2.743 2.386 6.263 1.00 58.78 188 ASP A N 1
ATOM 1376 C CA . ASP A 1 188 ? 3.291 3.648 5.765 1.00 58.78 188 ASP A CA 1
ATOM 1377 C C . ASP A 1 188 ? 2.368 4.365 4.773 1.00 58.78 188 ASP A C 1
ATOM 1379 O O . ASP A 1 188 ? 2.695 5.443 4.281 1.00 58.78 188 ASP A O 1
ATOM 1383 N N . SER A 1 189 ? 1.179 3.822 4.502 1.00 58.28 189 SER A N 1
ATOM 1384 C CA . SER A 1 189 ? 0.278 4.362 3.486 1.00 58.28 189 SER A CA 1
ATOM 1385 C C . SER A 1 189 ? -0.494 5.577 3.995 1.00 58.28 189 SER A C 1
ATOM 1387 O O . SER A 1 189 ? -1.686 5.479 4.295 1.00 58.28 189 SER A O 1
ATOM 1389 N N . HIS A 1 190 ? 0.172 6.726 4.094 1.00 61.38 190 HIS A N 1
ATOM 1390 C CA . HIS A 1 190 ? -0.468 8.005 4.373 1.00 61.38 190 HIS A CA 1
ATOM 1391 C C . HIS A 1 190 ? 0.054 9.124 3.468 1.00 61.38 190 HIS A C 1
ATOM 1393 O O . HIS A 1 190 ? 1.234 9.173 3.135 1.00 61.38 190 HIS A O 1
ATOM 1399 N N . VAL A 1 191 ? -0.835 10.030 3.051 1.00 56.34 191 VAL A N 1
ATOM 1400 C CA . VAL A 1 191 ? -0.510 11.091 2.085 1.00 56.34 191 VAL A CA 1
ATOM 1401 C C . VAL A 1 191 ? -0.321 12.426 2.798 1.00 56.34 191 VAL A C 1
ATOM 1403 O O . VAL A 1 191 ? -1.283 13.042 3.256 1.00 56.34 191 VAL A O 1
ATOM 1406 N N . CYS A 1 192 ? 0.919 12.916 2.837 1.00 48.69 192 CYS A N 1
ATOM 1407 C CA . CYS A 1 192 ? 1.268 14.209 3.442 1.00 48.69 192 CYS A CA 1
ATOM 1408 C C . CYS A 1 192 ? 0.877 15.428 2.578 1.00 48.69 192 CYS A C 1
ATOM 1410 O O . CYS A 1 192 ? 0.813 16.552 3.081 1.00 48.69 192 CYS A O 1
ATOM 1412 N N . SER A 1 193 ? 0.613 15.221 1.284 1.00 47.62 193 SER A N 1
ATOM 1413 C CA . SER A 1 193 ? 0.353 16.269 0.284 1.00 47.62 193 SER A CA 1
ATOM 1414 C C . SER A 1 193 ? -1.137 16.534 0.002 1.00 47.62 193 SER A C 1
ATOM 1416 O O . SER A 1 193 ? -1.468 17.418 -0.788 1.00 47.62 193 SER A O 1
ATOM 1418 N N . MET A 1 194 ? -2.051 15.819 0.668 1.00 54.88 194 MET A N 1
ATOM 1419 C CA . MET A 1 194 ? -3.503 15.945 0.482 1.00 54.88 194 MET A CA 1
ATOM 1420 C C . MET A 1 194 ? -4.161 16.889 1.508 1.00 54.88 194 MET A C 1
ATOM 1422 O O . MET A 1 194 ? -3.663 17.061 2.626 1.00 54.88 194 MET A O 1
ATOM 1426 N N . PRO A 1 195 ? -5.322 17.492 1.180 1.00 51.09 195 PRO A N 1
ATOM 1427 C CA . PRO A 1 195 ? -6.136 18.235 2.137 1.00 51.09 195 PRO A CA 1
ATOM 1428 C C . PRO A 1 195 ? -6.772 17.287 3.171 1.00 51.09 195 PRO A C 1
ATOM 1430 O O . PRO A 1 195 ? -7.912 16.855 3.046 1.00 51.09 195 PRO A O 1
ATOM 1433 N N . GLY A 1 196 ? -6.015 16.978 4.220 1.00 61.59 196 GLY A N 1
ATOM 1434 C CA . GLY A 1 196 ? -6.442 16.160 5.352 1.00 61.59 196 GLY A CA 1
ATOM 1435 C C . GLY A 1 196 ? -5.256 15.920 6.274 1.00 61.59 196 GLY A C 1
ATOM 1436 O O . GLY A 1 196 ? -4.500 14.975 6.091 1.00 61.59 196 GLY A O 1
ATOM 1437 N N . LYS A 1 197 ? -5.053 16.820 7.239 1.00 77.50 197 LYS A N 1
ATOM 1438 C CA . LYS A 1 197 ? -3.945 16.708 8.192 1.00 77.50 197 LYS A CA 1
ATOM 1439 C C . LYS A 1 197 ? -4.364 15.856 9.379 1.00 77.50 197 LYS A C 1
ATOM 1441 O O . LYS A 1 197 ? -5.496 15.987 9.850 1.00 77.50 197 LYS A O 1
ATOM 1446 N N . ALA A 1 198 ? -3.431 15.047 9.871 1.00 86.50 198 ALA A N 1
ATOM 1447 C CA . ALA A 1 198 ? -3.550 14.474 11.199 1.00 86.50 198 ALA A CA 1
ATOM 1448 C C . ALA A 1 198 ? -3.701 15.601 12.234 1.00 86.50 198 ALA A C 1
ATOM 1450 O O . ALA A 1 198 ? -3.157 16.701 12.056 1.00 86.50 198 ALA A O 1
ATOM 1451 N N . SER A 1 199 ? -4.446 15.351 13.311 1.00 91.81 199 SER A N 1
ATOM 1452 C CA . SER A 1 199 ? -4.435 16.276 14.446 1.00 91.81 199 SER A CA 1
ATOM 1453 C C . SER A 1 199 ? -3.026 16.300 15.062 1.00 91.81 199 SER A C 1
ATOM 1455 O O . SER A 1 199 ? -2.322 15.291 14.986 1.00 91.81 199 SER A O 1
ATOM 1457 N N . PRO A 1 200 ? -2.584 17.412 15.686 1.00 92.31 200 PRO A N 1
ATOM 1458 C CA . PRO A 1 200 ? -1.217 17.523 16.204 1.00 92.31 200 PRO A CA 1
ATOM 1459 C C . PRO A 1 200 ? -0.808 16.380 17.142 1.00 92.31 200 PRO A C 1
ATOM 1461 O O . PRO A 1 200 ? 0.328 15.917 17.093 1.00 92.31 200 PRO A O 1
ATOM 1464 N N . ALA A 1 201 ? -1.739 15.894 17.968 1.00 93.75 201 ALA A N 1
ATOM 1465 C CA . ALA A 1 201 ? -1.499 14.762 18.853 1.00 93.75 201 ALA A CA 1
ATOM 1466 C C . ALA A 1 201 ? -1.268 13.448 18.090 1.00 93.75 201 ALA A C 1
ATOM 1468 O O . ALA A 1 201 ? -0.346 12.706 18.421 1.00 93.75 201 ALA A O 1
ATOM 1469 N N . VAL A 1 202 ? -2.070 13.172 17.056 1.00 92.00 202 VAL A N 1
ATOM 1470 C CA . VAL A 1 202 ? -1.915 11.967 16.229 1.00 92.00 202 VAL A CA 1
ATOM 1471 C C . VAL A 1 202 ? -0.625 12.045 15.410 1.00 92.00 202 VAL A C 1
ATOM 1473 O O . VAL A 1 202 ? 0.146 11.092 15.408 1.00 92.00 202 VAL A O 1
ATOM 1476 N N . ASP A 1 203 ? -0.330 13.192 14.796 1.00 89.06 203 ASP A N 1
ATOM 1477 C CA . ASP A 1 203 ? 0.894 13.421 14.009 1.00 89.06 203 ASP A CA 1
ATOM 1478 C C . ASP A 1 203 ? 2.183 13.197 14.824 1.00 89.06 203 ASP A C 1
ATOM 1480 O O . ASP A 1 203 ? 3.181 12.660 14.333 1.00 89.06 203 ASP A O 1
ATOM 1484 N N . ALA A 1 204 ? 2.152 13.555 16.112 1.00 90.06 204 ALA A N 1
ATOM 1485 C CA . ALA A 1 204 ? 3.281 13.368 17.017 1.00 90.06 204 ALA A CA 1
ATOM 1486 C C . ALA A 1 204 ? 3.629 11.889 17.259 1.00 90.06 204 ALA A C 1
ATOM 1488 O O . ALA A 1 204 ? 4.778 11.588 17.595 1.00 90.06 204 ALA A O 1
ATOM 1489 N N . VAL A 1 205 ? 2.668 10.975 17.093 1.00 90.19 205 VAL A N 1
ATOM 1490 C CA . VAL A 1 205 ? 2.858 9.544 17.368 1.00 90.19 205 VAL A CA 1
ATOM 1491 C C . VAL A 1 205 ? 2.800 8.658 16.131 1.00 90.19 205 VAL A C 1
ATOM 1493 O O . VAL A 1 205 ? 3.362 7.571 16.187 1.00 90.19 205 VAL A O 1
ATOM 1496 N N . TRP A 1 206 ? 2.167 9.101 15.044 1.00 86.75 206 TRP A N 1
ATOM 1497 C CA . TRP A 1 206 ? 1.904 8.273 13.869 1.00 86.75 206 TRP A CA 1
ATOM 1498 C C . TRP A 1 206 ? 3.193 7.782 13.199 1.00 86.75 206 TRP A C 1
ATOM 1500 O O . TRP A 1 206 ? 4.047 8.591 12.817 1.00 86.75 206 TRP A O 1
ATOM 1510 N N . GLY A 1 207 ? 3.328 6.460 13.059 1.00 79.56 207 GLY A N 1
ATOM 1511 C CA . GLY A 1 207 ? 4.414 5.806 12.318 1.00 79.56 207 GLY A CA 1
ATOM 1512 C C . GLY A 1 207 ? 5.825 6.036 12.879 1.00 79.56 207 GLY A C 1
ATOM 1513 O O . GLY A 1 207 ? 6.809 5.820 12.174 1.00 79.56 207 GLY A O 1
ATOM 1514 N N . LYS A 1 208 ? 5.974 6.512 14.124 1.00 83.62 208 LYS A N 1
ATOM 1515 C CA . LYS A 1 208 ? 7.292 6.819 14.714 1.00 83.62 208 LYS A CA 1
ATOM 1516 C C . LYS A 1 208 ? 8.067 5.570 15.131 1.00 83.62 208 LYS A C 1
ATOM 1518 O O . LYS A 1 208 ? 9.287 5.648 15.260 1.00 83.62 208 LYS A O 1
ATOM 1523 N N . ALA A 1 209 ? 7.387 4.451 15.365 1.00 75.62 209 ALA A N 1
ATOM 1524 C CA . ALA A 1 209 ? 8.007 3.185 15.740 1.00 75.62 209 ALA A CA 1
ATOM 1525 C C . ALA A 1 209 ? 8.639 2.469 14.536 1.00 75.62 209 ALA A C 1
ATOM 1527 O O . ALA A 1 209 ? 9.605 1.729 14.707 1.00 75.62 209 ALA A O 1
ATOM 1528 N N . GLY A 1 210 ? 8.131 2.714 13.321 1.00 70.56 210 GLY A N 1
ATOM 1529 C CA . GLY A 1 210 ? 8.625 2.094 12.086 1.00 70.56 210 GLY A CA 1
ATOM 1530 C C . GLY A 1 210 ? 8.269 0.610 11.923 1.00 70.56 210 GLY A C 1
ATOM 1531 O O . GLY A 1 210 ? 8.749 -0.028 10.994 1.00 70.56 210 GLY A O 1
ATOM 1532 N N . ASP A 1 211 ? 7.445 0.057 12.815 1.00 69.44 211 ASP A N 1
ATOM 1533 C CA . ASP A 1 211 ? 6.967 -1.335 12.795 1.00 69.44 211 ASP A CA 1
ATOM 1534 C C . ASP A 1 211 ? 5.433 -1.443 12.677 1.00 69.44 211 ASP A C 1
ATOM 1536 O O . ASP A 1 211 ? 4.871 -2.537 12.689 1.00 69.44 211 ASP A O 1
ATOM 1540 N N . GLY A 1 212 ? 4.747 -0.301 12.585 1.00 73.38 212 GLY A N 1
ATOM 1541 C CA . GLY A 1 212 ? 3.291 -0.208 12.488 1.00 73.38 212 GLY A CA 1
ATOM 1542 C C . GLY A 1 212 ? 2.524 -0.374 13.786 1.00 73.38 212 GLY A C 1
ATOM 1543 O O . GLY A 1 212 ? 1.294 -0.355 13.767 1.00 73.38 212 GLY A O 1
ATOM 1544 N N . SER A 1 213 ? 3.212 -0.471 14.920 1.00 79.44 213 SER A N 1
ATOM 1545 C CA . SER A 1 213 ? 2.565 -0.499 16.234 1.00 79.44 213 SER A CA 1
ATOM 1546 C C . SER A 1 213 ? 1.909 0.833 16.622 1.00 79.44 213 SER A C 1
ATOM 1548 O O . SER A 1 213 ? 1.051 0.857 17.504 1.00 79.44 213 SER A O 1
ATOM 1550 N N . ASP A 1 214 ? 2.269 1.942 15.967 1.00 84.56 214 ASP A N 1
ATOM 1551 C CA . ASP A 1 214 ? 1.773 3.290 16.258 1.00 84.56 214 ASP A CA 1
ATOM 1552 C C . ASP A 1 214 ? 1.026 3.958 15.094 1.00 84.56 214 ASP A C 1
ATOM 1554 O O . ASP A 1 214 ? 1.043 5.179 14.946 1.00 84.56 214 ASP A O 1
ATOM 1558 N N . VAL A 1 215 ? 0.305 3.157 14.306 1.00 85.62 215 VAL A N 1
ATOM 1559 C CA . VAL A 1 215 ? -0.666 3.618 13.298 1.00 85.62 215 VAL A CA 1
ATOM 1560 C C . VAL A 1 215 ? -2.064 3.067 13.593 1.00 85.62 215 VAL A C 1
ATOM 1562 O O . VAL A 1 215 ? -2.227 2.166 14.419 1.00 85.62 215 VAL A O 1
ATOM 1565 N N . GLY A 1 216 ? -3.100 3.631 12.967 1.00 87.44 216 GLY A N 1
ATOM 1566 C CA . GLY A 1 216 ? -4.488 3.207 13.173 1.00 87.44 216 GLY A CA 1
ATOM 1567 C C . GLY A 1 216 ? -4.894 3.234 14.654 1.00 87.44 216 GLY A C 1
ATOM 1568 O O . GLY A 1 216 ? -4.696 4.231 15.349 1.00 87.44 216 GLY A O 1
ATOM 1569 N N . PHE A 1 217 ? -5.430 2.120 15.164 1.00 87.88 217 PHE A N 1
ATOM 1570 C CA . PHE A 1 217 ? -5.753 1.988 16.591 1.00 87.88 217 PHE A CA 1
ATOM 1571 C C . PHE A 1 217 ? -4.514 2.058 17.497 1.00 87.88 217 PHE A C 1
ATOM 1573 O O . PHE A 1 217 ? -4.618 2.570 18.611 1.00 87.88 217 PHE A O 1
ATOM 1580 N N . GLY A 1 218 ? -3.343 1.614 17.031 1.00 88.94 218 GLY A N 1
ATOM 1581 C CA . GLY A 1 218 ? -2.095 1.679 17.795 1.00 88.94 218 GLY A CA 1
ATOM 1582 C C . GLY A 1 218 ? -1.716 3.105 18.201 1.00 88.94 218 GLY A C 1
ATOM 1583 O O . GLY A 1 218 ? -1.342 3.350 19.350 1.00 88.94 218 GLY A O 1
ATOM 1584 N N . ALA A 1 219 ? -1.944 4.077 17.310 1.00 90.56 219 ALA A N 1
ATOM 1585 C CA . ALA A 1 219 ? -1.771 5.496 17.616 1.00 90.56 219 ALA A CA 1
ATOM 1586 C C . ALA A 1 219 ? -2.682 5.954 18.772 1.00 90.56 219 ALA A C 1
ATOM 1588 O O . ALA A 1 219 ? -2.225 6.641 19.686 1.00 90.56 219 ALA A O 1
ATOM 1589 N N . TYR A 1 220 ? -3.955 5.540 18.785 1.00 92.81 220 TYR A N 1
ATOM 1590 C CA . TYR A 1 220 ? -4.882 5.905 19.863 1.00 92.81 220 TYR A CA 1
ATOM 1591 C C . TYR A 1 220 ? -4.506 5.258 21.192 1.00 92.81 220 TYR A C 1
ATOM 1593 O O . TYR A 1 220 ? -4.574 5.921 22.220 1.00 92.81 220 TYR A O 1
ATOM 1601 N N . PHE A 1 221 ? -4.073 3.996 21.195 1.00 92.69 221 PHE A N 1
ATOM 1602 C CA . PHE A 1 221 ? -3.613 3.336 22.421 1.00 92.69 221 PHE A CA 1
ATOM 1603 C C . PHE A 1 221 ? -2.367 4.004 23.002 1.00 92.69 221 PHE A C 1
ATOM 1605 O O . PHE A 1 221 ? -2.316 4.268 24.206 1.00 92.69 221 PHE A O 1
ATOM 1612 N N . LYS A 1 222 ? -1.432 4.416 22.142 1.00 92.56 222 LYS A N 1
ATOM 1613 C CA . LYS A 1 222 ? -0.274 5.224 22.539 1.00 92.56 222 LYS A CA 1
ATOM 1614 C C . LYS A 1 222 ? -0.692 6.568 23.146 1.00 92.56 222 LYS A C 1
ATOM 1616 O O . LYS A 1 222 ? -0.179 6.937 24.201 1.00 92.56 222 LYS A O 1
ATOM 1621 N N . LEU A 1 223 ? -1.669 7.263 22.555 1.00 94.50 223 LEU A N 1
ATOM 1622 C CA . LEU A 1 223 ? -2.236 8.500 23.120 1.00 94.50 223 LEU A CA 1
ATOM 1623 C C . LEU A 1 223 ? -3.011 8.274 24.427 1.00 94.50 223 LEU A C 1
ATOM 1625 O O . LEU A 1 223 ? -3.018 9.145 25.295 1.00 94.50 223 LEU A O 1
ATOM 1629 N N . MET A 1 224 ? -3.628 7.105 24.597 1.00 95.62 224 MET A N 1
ATOM 1630 C CA . MET A 1 224 ? -4.265 6.682 25.847 1.00 95.62 224 MET A CA 1
ATOM 1631 C C . MET A 1 224 ? -3.253 6.279 26.933 1.00 95.62 224 MET A C 1
ATOM 1633 O O . MET A 1 224 ? -3.653 6.063 28.075 1.00 95.62 224 MET A O 1
ATOM 1637 N N . GLY A 1 225 ? -1.956 6.204 26.610 1.00 91.81 225 GLY A N 1
ATOM 1638 C CA . GLY A 1 225 ? -0.903 5.789 27.540 1.00 91.81 225 GLY A CA 1
ATOM 1639 C C . GLY A 1 225 ? -0.860 4.279 27.787 1.00 91.81 225 GLY A C 1
ATOM 1640 O O . GLY A 1 225 ? -0.386 3.847 28.837 1.00 91.81 225 GLY A O 1
ATOM 1641 N N . VAL A 1 226 ? -1.372 3.482 26.848 1.00 89.75 226 VAL A N 1
ATOM 1642 C CA . VAL A 1 226 ? -1.423 2.020 26.933 1.00 89.75 226 VAL A CA 1
ATOM 1643 C C . VAL A 1 226 ? -0.490 1.421 25.887 1.00 89.75 226 VAL A C 1
ATOM 1645 O O . VAL A 1 226 ? -0.651 1.652 24.690 1.00 89.75 226 VAL A O 1
ATOM 1648 N N . GLU A 1 227 ? 0.479 0.625 26.336 1.00 82.19 227 GLU A N 1
ATOM 1649 C CA . GLU A 1 227 ? 1.328 -0.159 25.440 1.00 82.19 227 GLU A CA 1
ATOM 1650 C C . GLU A 1 227 ? 0.561 -1.383 24.934 1.00 82.19 227 GLU A C 1
ATOM 1652 O O . GLU A 1 227 ? 0.067 -2.200 25.717 1.00 82.19 227 GLU A O 1
ATOM 1657 N N . LEU A 1 228 ? 0.457 -1.507 23.612 1.00 78.56 228 LEU A N 1
ATOM 1658 C CA . LEU A 1 228 ? -0.049 -2.713 22.970 1.00 78.56 228 LEU A CA 1
ATOM 1659 C C . LEU A 1 228 ? 1.084 -3.730 22.792 1.00 78.56 228 LEU A C 1
ATOM 1661 O O . LEU A 1 228 ? 2.237 -3.332 22.605 1.00 78.56 228 LEU A O 1
ATOM 1665 N N . PRO A 1 229 ? 0.783 -5.041 22.806 1.00 69.62 229 PRO A N 1
ATOM 1666 C CA . PRO A 1 229 ? 1.742 -6.022 22.324 1.00 69.62 229 PRO A CA 1
ATOM 1667 C C . PRO A 1 229 ? 2.097 -5.708 20.859 1.00 69.62 229 PRO A C 1
ATOM 1669 O O . PRO A 1 229 ? 1.216 -5.279 20.106 1.00 69.62 229 PRO A O 1
ATOM 1672 N N . PRO A 1 230 ? 3.358 -5.918 20.441 1.00 63.97 230 PRO A N 1
ATOM 1673 C CA . PRO A 1 230 ? 3.743 -5.716 19.052 1.00 63.97 230 PRO A CA 1
ATOM 1674 C C . PRO A 1 230 ? 2.859 -6.575 18.134 1.00 63.97 230 PRO A C 1
ATOM 1676 O O . PRO A 1 230 ? 2.500 -7.699 18.519 1.00 63.97 230 PRO A O 1
ATOM 1679 N N . PRO A 1 231 ? 2.493 -6.078 16.938 1.00 60.69 231 PRO A N 1
ATOM 1680 C CA . PRO A 1 231 ? 1.736 -6.867 15.977 1.00 60.69 231 PRO A CA 1
ATOM 1681 C C . PRO A 1 231 ? 2.460 -8.195 15.707 1.00 60.69 231 PRO A C 1
ATOM 1683 O O . PRO A 1 231 ? 3.690 -8.201 15.590 1.00 60.69 231 PRO A O 1
ATOM 1686 N N . PRO A 1 232 ? 1.752 -9.335 15.606 1.00 55.62 232 PRO A N 1
ATOM 1687 C CA . PRO A 1 232 ? 2.386 -10.561 15.150 1.00 55.62 232 PRO A CA 1
ATOM 1688 C C . PRO A 1 232 ? 2.913 -10.327 13.733 1.00 55.62 232 PRO A C 1
ATOM 1690 O O . PRO A 1 232 ? 2.142 -9.983 12.838 1.00 55.62 232 PRO A O 1
ATOM 1693 N N . ALA A 1 233 ? 4.221 -10.495 13.534 1.00 55.59 233 ALA A N 1
ATOM 1694 C CA . ALA A 1 233 ? 4.802 -10.437 12.204 1.00 55.59 233 ALA A CA 1
ATOM 1695 C C . ALA A 1 233 ? 4.154 -11.544 11.355 1.00 55.59 233 ALA A C 1
ATOM 1697 O O . ALA A 1 233 ? 4.208 -12.713 11.752 1.00 55.59 233 ALA A O 1
ATOM 1698 N N . PRO A 1 234 ? 3.518 -11.227 10.217 1.00 55.94 234 PRO A N 1
ATOM 1699 C CA . PRO A 1 234 ? 3.158 -12.256 9.262 1.00 55.94 234 PRO A CA 1
ATOM 1700 C C . PRO A 1 234 ? 4.462 -12.811 8.678 1.00 55.94 234 PRO A C 1
ATOM 1702 O O . PRO A 1 234 ? 5.056 -12.237 7.764 1.00 55.94 234 PRO A O 1
ATOM 1705 N N . GLU A 1 235 ? 4.953 -13.904 9.260 1.00 59.09 235 GLU A N 1
ATOM 1706 C CA . GLU A 1 235 ? 6.124 -14.600 8.741 1.00 59.09 235 GLU A CA 1
ATOM 1707 C C . GLU A 1 235 ? 5.773 -15.146 7.354 1.00 59.09 235 GLU A C 1
ATOM 1709 O O . GLU A 1 235 ? 4.880 -15.983 7.200 1.00 59.09 235 GLU A O 1
ATOM 1714 N N . ALA A 1 236 ? 6.451 -14.633 6.326 1.00 68.19 236 ALA A N 1
ATOM 1715 C CA . ALA A 1 236 ? 6.434 -15.269 5.022 1.00 68.19 236 ALA A CA 1
ATOM 1716 C C . ALA A 1 236 ? 7.043 -16.666 5.161 1.00 68.19 236 ALA A C 1
ATOM 1718 O O . ALA A 1 236 ? 8.057 -16.847 5.843 1.00 68.19 236 ALA A O 1
ATOM 1719 N N . GLU A 1 237 ? 6.424 -17.660 4.530 1.00 84.62 237 GLU A N 1
ATOM 1720 C CA . GLU A 1 237 ? 6.920 -19.022 4.635 1.00 84.62 237 GLU A CA 1
ATOM 1721 C C . GLU A 1 237 ? 8.330 -19.110 4.011 1.00 84.62 237 GLU A C 1
ATOM 1723 O O . GLU A 1 237 ? 8.546 -18.548 2.928 1.00 84.62 237 GLU A O 1
ATOM 1728 N N . PRO A 1 238 ? 9.314 -19.783 4.646 1.00 86.25 238 PRO A N 1
ATOM 1729 C CA . PRO A 1 238 ? 10.700 -19.810 4.162 1.00 86.25 238 PRO A CA 1
ATOM 1730 C C . PRO A 1 238 ? 10.847 -20.261 2.701 1.00 86.25 238 PRO A C 1
ATOM 1732 O O . PRO A 1 238 ? 11.711 -19.767 1.973 1.00 86.25 238 PRO A O 1
ATOM 1735 N N . GLU A 1 239 ? 9.992 -21.176 2.247 1.00 90.94 239 GLU A N 1
ATOM 1736 C CA . GLU A 1 239 ? 9.933 -21.624 0.858 1.00 90.94 239 GLU A CA 1
ATOM 1737 C C . GLU A 1 239 ? 9.482 -20.522 -0.108 1.00 90.94 239 GLU A C 1
ATOM 1739 O O . GLU A 1 239 ? 10.020 -20.431 -1.213 1.00 90.94 239 GLU A O 1
ATOM 1744 N N . ILE A 1 240 ? 8.559 -19.652 0.311 1.00 91.31 240 ILE A N 1
ATOM 1745 C CA . ILE A 1 240 ? 8.100 -18.520 -0.495 1.00 91.31 240 ILE A CA 1
ATOM 1746 C C . ILE A 1 240 ? 9.143 -17.408 -0.507 1.00 91.31 240 ILE A C 1
ATOM 1748 O O . ILE A 1 240 ? 9.390 -16.825 -1.560 1.00 91.31 240 ILE A O 1
ATOM 1752 N N . ILE A 1 241 ? 9.828 -17.164 0.611 1.00 89.81 241 ILE A N 1
ATOM 1753 C CA . ILE A 1 241 ? 10.969 -16.237 0.634 1.00 89.81 241 ILE A CA 1
ATOM 1754 C C . ILE A 1 241 ? 12.034 -16.702 -0.367 1.00 89.81 241 ILE A C 1
ATOM 1756 O O . ILE A 1 241 ? 12.483 -15.912 -1.195 1.00 89.81 241 ILE A O 1
ATOM 1760 N N . SER A 1 242 ? 12.386 -17.994 -0.356 1.00 92.81 242 SER A N 1
ATOM 1761 C CA . SER A 1 242 ? 13.365 -18.545 -1.302 1.00 92.81 242 SER A CA 1
ATOM 1762 C C . SER A 1 242 ? 12.891 -18.474 -2.759 1.00 92.81 242 SER A C 1
ATOM 1764 O O . SER A 1 242 ? 13.696 -18.208 -3.654 1.00 92.81 242 SER A O 1
ATOM 1766 N N . LEU A 1 243 ? 11.597 -18.697 -3.015 1.00 94.31 243 LEU A N 1
ATOM 1767 C CA . LEU A 1 243 ? 10.986 -18.517 -4.335 1.00 94.31 243 LEU A CA 1
ATOM 1768 C C . LEU A 1 243 ? 11.127 -17.066 -4.819 1.00 94.31 243 LEU A C 1
ATOM 1770 O O . LEU A 1 243 ? 11.595 -16.830 -5.933 1.00 94.31 243 LEU A O 1
ATOM 1774 N N . LEU A 1 244 ? 10.741 -16.103 -3.979 1.00 92.88 244 LEU A N 1
ATOM 1775 C CA . LEU A 1 244 ? 10.749 -14.675 -4.297 1.00 92.88 244 LEU A CA 1
ATOM 1776 C C . LEU A 1 244 ? 12.169 -14.139 -4.488 1.00 92.88 244 LEU A C 1
ATOM 1778 O O . LEU A 1 244 ? 12.397 -13.377 -5.423 1.00 92.88 244 LEU A O 1
ATOM 1782 N N . GLU A 1 245 ? 13.135 -14.573 -3.679 1.00 93.69 245 GLU A N 1
ATOM 1783 C CA . GLU A 1 245 ? 14.550 -14.222 -3.846 1.00 93.69 245 GLU A CA 1
ATOM 1784 C C . GLU A 1 245 ? 15.078 -14.654 -5.226 1.00 93.69 245 GLU A C 1
ATOM 1786 O O . GLU A 1 245 ? 15.670 -13.858 -5.963 1.00 93.69 245 GLU A O 1
ATOM 1791 N N . LYS A 1 246 ? 14.815 -15.903 -5.623 1.00 93.12 246 LYS A N 1
ATOM 1792 C CA . LYS A 1 246 ? 15.244 -16.431 -6.929 1.00 93.12 246 LYS A CA 1
ATOM 1793 C C . LYS A 1 246 ? 14.534 -15.748 -8.094 1.00 93.12 246 LYS A C 1
ATOM 1795 O O . LYS A 1 246 ? 15.155 -15.472 -9.116 1.00 93.12 246 LYS A O 1
ATOM 1800 N N . PHE A 1 247 ? 13.248 -15.446 -7.934 1.00 92.75 247 PHE A N 1
ATOM 1801 C CA . PHE A 1 247 ? 12.480 -14.727 -8.943 1.00 92.75 247 PHE A CA 1
ATOM 1802 C C . PHE A 1 247 ? 12.986 -13.283 -9.129 1.00 92.75 247 PHE A C 1
ATOM 1804 O O . PHE A 1 247 ? 13.287 -12.870 -10.248 1.00 92.75 247 PHE A O 1
ATOM 1811 N N . CYS A 1 248 ? 13.148 -12.531 -8.036 1.00 90.06 248 CYS A N 1
ATOM 1812 C CA . CYS A 1 248 ? 13.466 -11.097 -8.058 1.00 90.06 248 CYS A CA 1
ATOM 1813 C C . CYS A 1 248 ? 14.922 -10.777 -8.424 1.00 90.06 248 CYS A C 1
ATOM 1815 O O . CYS A 1 248 ? 15.240 -9.640 -8.770 1.00 90.06 248 CYS A O 1
ATOM 1817 N N . THR A 1 249 ? 15.824 -11.757 -8.345 1.00 88.44 249 THR A N 1
ATOM 1818 C CA . THR A 1 249 ? 17.228 -11.595 -8.763 1.00 88.44 249 THR A CA 1
ATOM 1819 C C . THR A 1 249 ? 17.409 -11.680 -10.285 1.00 88.44 249 THR A C 1
ATOM 1821 O O . THR A 1 249 ? 18.496 -11.391 -10.800 1.00 88.44 249 THR A O 1
ATOM 1824 N N . PHE A 1 250 ? 16.345 -12.027 -11.024 1.00 86.00 250 PHE A N 1
ATOM 1825 C CA . PHE A 1 250 ? 16.337 -12.165 -12.483 1.00 86.00 250 PHE A CA 1
ATOM 1826 C C . PHE A 1 250 ? 17.487 -13.047 -12.995 1.00 86.00 250 PHE A C 1
ATOM 1828 O O . PHE A 1 250 ? 18.223 -12.670 -13.913 1.00 86.00 250 PHE A O 1
ATOM 1835 N N . GLY A 1 251 ? 17.689 -14.195 -12.343 1.00 84.88 251 GLY A N 1
ATOM 1836 C CA . GLY A 1 251 ? 18.598 -15.237 -12.814 1.00 84.88 251 GLY A CA 1
ATOM 1837 C C . GLY A 1 251 ? 18.115 -15.896 -14.117 1.00 84.88 251 GLY A C 1
ATOM 1838 O O . GLY A 1 251 ? 16.972 -15.689 -14.527 1.00 84.88 251 GLY A O 1
ATOM 1839 N N . PRO A 1 252 ? 18.955 -16.729 -14.760 1.00 82.31 252 PRO A N 1
ATOM 1840 C CA . PRO A 1 252 ? 18.624 -17.395 -16.028 1.00 82.31 252 PRO A CA 1
ATOM 1841 C C . PRO A 1 252 ? 17.400 -18.325 -15.941 1.00 82.31 252 PRO A C 1
ATOM 1843 O O . PRO A 1 252 ? 16.830 -18.706 -16.959 1.00 82.31 252 PRO A O 1
ATOM 1846 N N . ASP A 1 253 ? 16.993 -18.706 -14.733 1.00 88.06 253 ASP A N 1
ATOM 1847 C CA . ASP A 1 253 ? 15.844 -19.554 -14.434 1.00 88.06 253 ASP A CA 1
ATOM 1848 C C . ASP A 1 253 ? 14.661 -18.785 -13.819 1.00 88.06 253 ASP A C 1
ATOM 1850 O O . ASP A 1 253 ? 13.670 -19.415 -13.448 1.00 88.06 253 ASP A O 1
ATOM 1854 N N . ALA A 1 254 ? 14.705 -17.448 -13.747 1.00 87.75 254 ALA A N 1
ATOM 1855 C CA . ALA A 1 254 ? 13.678 -16.635 -13.089 1.00 87.75 254 ALA A CA 1
ATOM 1856 C C . ALA A 1 254 ? 12.252 -16.911 -13.610 1.00 87.75 254 ALA A C 1
ATOM 1858 O O . ALA A 1 254 ? 11.323 -17.069 -12.818 1.00 87.75 254 ALA A O 1
ATOM 1859 N N . ALA A 1 255 ? 12.081 -17.083 -14.929 1.00 88.75 255 ALA A N 1
ATOM 1860 C CA . ALA A 1 255 ? 10.788 -17.438 -15.528 1.00 88.75 255 ALA A CA 1
ATOM 1861 C C . ALA A 1 255 ? 10.216 -18.775 -15.019 1.00 88.75 255 ALA A C 1
ATOM 1863 O O . ALA A 1 255 ? 9.001 -18.956 -15.005 1.00 88.75 255 ALA A O 1
ATOM 1864 N N . SER A 1 256 ? 11.061 -19.718 -14.585 1.00 92.06 256 SER A N 1
ATOM 1865 C CA . SER A 1 256 ? 10.600 -21.025 -14.095 1.00 92.06 256 SER A CA 1
ATOM 1866 C C . SER A 1 256 ? 9.851 -20.936 -12.759 1.00 92.06 256 SER A C 1
ATOM 1868 O O . SER A 1 256 ? 9.008 -21.792 -12.468 1.00 92.06 256 SER A O 1
ATOM 1870 N N . TYR A 1 257 ? 10.103 -19.868 -11.994 1.00 93.06 257 TYR A N 1
ATOM 1871 C CA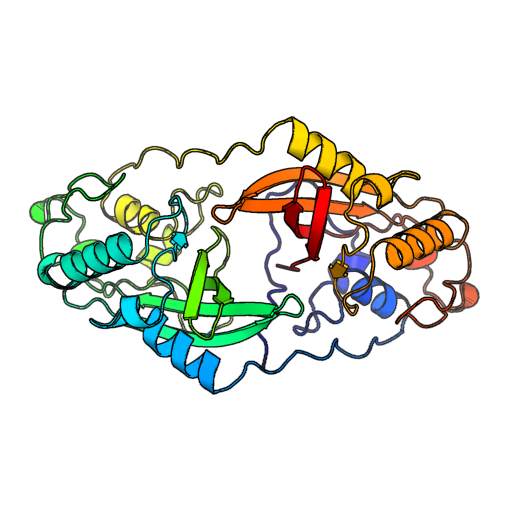 . TYR A 1 257 ? 9.446 -19.562 -10.721 1.00 93.06 257 TYR A CA 1
ATOM 1872 C C . TYR A 1 257 ? 8.111 -18.826 -10.887 1.00 93.06 257 TYR A C 1
ATOM 1874 O O . TYR A 1 257 ? 7.441 -18.549 -9.894 1.00 93.06 257 TYR A O 1
ATOM 1882 N N . ALA A 1 258 ? 7.701 -18.537 -12.123 1.00 92.62 258 ALA A N 1
ATOM 1883 C CA . ALA A 1 258 ? 6.423 -17.919 -12.439 1.00 92.62 258 ALA A CA 1
ATOM 1884 C C . ALA A 1 258 ? 5.440 -18.900 -13.095 1.00 92.62 258 ALA A C 1
ATOM 1886 O O . ALA A 1 258 ? 5.817 -19.966 -13.612 1.00 92.62 258 ALA A O 1
ATOM 1887 N N . THR A 1 259 ? 4.155 -18.552 -13.045 1.00 91.75 259 THR A N 1
ATOM 1888 C CA . THR A 1 259 ? 3.127 -19.167 -13.890 1.00 91.75 259 THR A CA 1
ATOM 1889 C C . THR A 1 259 ? 3.311 -18.711 -15.343 1.00 91.75 259 THR A C 1
ATOM 1891 O O . THR A 1 259 ? 3.923 -17.679 -15.613 1.00 91.75 259 THR A O 1
ATOM 1894 N N . GLU A 1 260 ? 2.818 -19.490 -16.309 1.00 87.94 260 GLU A N 1
ATOM 1895 C CA . GLU A 1 260 ? 2.968 -19.151 -17.737 1.00 87.94 260 GLU A CA 1
ATOM 1896 C C . GLU A 1 260 ? 2.221 -17.863 -18.115 1.00 87.94 260 GLU A C 1
ATOM 1898 O O . GLU A 1 260 ? 2.649 -17.132 -19.007 1.00 87.94 260 GLU A O 1
ATOM 1903 N N . ASP A 1 261 ? 1.125 -17.575 -17.411 1.00 85.88 261 ASP A N 1
ATOM 1904 C CA . ASP A 1 261 ? 0.299 -16.378 -17.558 1.00 85.88 261 ASP A CA 1
ATOM 1905 C C . ASP A 1 261 ? 0.769 -15.208 -16.679 1.00 85.88 261 ASP A C 1
ATOM 1907 O O . ASP A 1 261 ? 0.054 -14.213 -16.563 1.00 85.88 261 ASP A O 1
ATOM 1911 N N . ALA A 1 262 ? 1.945 -15.309 -16.047 1.00 87.69 262 ALA A N 1
ATOM 1912 C CA . ALA A 1 262 ? 2.385 -14.294 -15.108 1.00 87.69 262 ALA A CA 1
ATOM 1913 C C . ALA A 1 262 ? 2.668 -12.946 -15.780 1.00 87.69 262 ALA A C 1
ATOM 1915 O O . ALA A 1 262 ? 3.313 -12.869 -16.835 1.00 87.69 262 ALA A O 1
ATOM 1916 N N . VAL A 1 263 ? 2.231 -11.873 -15.118 1.00 84.31 263 VAL A N 1
ATOM 1917 C CA . VAL A 1 263 ? 2.376 -10.489 -15.587 1.00 84.31 263 VAL A CA 1
ATOM 1918 C C . VAL A 1 263 ? 3.196 -9.679 -14.587 1.00 84.31 263 VAL A C 1
ATOM 1920 O O . VAL A 1 263 ? 2.949 -9.719 -13.379 1.00 84.31 263 VAL A O 1
ATOM 1923 N N . LEU A 1 264 ? 4.176 -8.940 -15.108 1.00 84.31 264 LEU A N 1
ATOM 1924 C CA . LEU A 1 264 ? 5.009 -8.005 -14.358 1.00 84.31 264 LEU A CA 1
ATOM 1925 C C . LEU A 1 264 ? 4.601 -6.590 -14.739 1.00 84.31 264 LEU A C 1
ATOM 1927 O O . LEU A 1 264 ? 4.476 -6.286 -15.924 1.00 84.31 264 LEU A O 1
ATOM 1931 N N . ASN A 1 265 ? 4.435 -5.726 -13.746 1.00 80.88 265 ASN A N 1
ATOM 1932 C CA . ASN A 1 265 ? 4.151 -4.310 -13.942 1.00 80.88 265 ASN A CA 1
ATOM 1933 C C . ASN A 1 265 ? 5.312 -3.475 -13.383 1.00 80.88 265 ASN A C 1
ATOM 1935 O O . ASN A 1 265 ? 5.240 -3.037 -12.230 1.00 80.88 265 ASN A O 1
ATOM 1939 N N . PRO A 1 266 ? 6.425 -3.344 -14.132 1.00 77.06 266 PRO A N 1
ATOM 1940 C CA . PRO A 1 266 ? 7.563 -2.556 -13.687 1.00 77.06 266 PRO A CA 1
ATOM 1941 C C . PRO A 1 266 ? 7.218 -1.058 -13.686 1.00 77.06 266 PRO A C 1
ATOM 1943 O O . PRO A 1 266 ? 6.463 -0.603 -14.551 1.00 77.06 266 PRO A O 1
ATOM 1946 N N . PRO A 1 267 ? 7.787 -0.258 -12.769 1.00 67.88 267 PRO A N 1
ATOM 1947 C CA . PRO A 1 267 ? 7.460 1.157 -12.707 1.00 67.88 267 PRO A CA 1
ATOM 1948 C C . PRO A 1 267 ? 7.860 1.900 -13.984 1.00 67.88 267 PRO A C 1
ATOM 1950 O O . PRO A 1 267 ? 8.939 1.671 -14.542 1.00 67.88 267 PRO A O 1
ATOM 1953 N N . GLY A 1 268 ? 6.982 2.801 -14.434 1.00 68.00 268 GLY A N 1
ATOM 1954 C CA . GLY A 1 268 ? 7.177 3.594 -15.650 1.00 68.00 268 GLY A CA 1
ATOM 1955 C C . GLY A 1 268 ? 6.919 2.838 -16.959 1.00 68.00 268 GLY A C 1
ATOM 1956 O O . GLY A 1 268 ? 7.240 3.358 -18.026 1.00 68.00 268 GLY A O 1
ATOM 1957 N N . ALA A 1 269 ? 6.351 1.629 -16.913 1.00 72.25 269 ALA A N 1
ATOM 1958 C CA . ALA A 1 269 ? 6.039 0.843 -18.102 1.00 72.25 269 ALA A CA 1
ATOM 1959 C C . ALA A 1 269 ? 4.706 0.089 -17.981 1.00 72.25 269 ALA A C 1
ATOM 1961 O O . ALA A 1 269 ? 4.238 -0.169 -16.876 1.00 72.25 269 ALA A O 1
ATOM 1962 N N . PRO A 1 270 ? 4.059 -0.249 -19.112 1.00 74.56 270 PRO A N 1
ATOM 1963 C CA . PRO A 1 270 ? 2.858 -1.072 -19.106 1.00 74.56 270 PRO A CA 1
ATOM 1964 C C . PRO A 1 270 ? 3.130 -2.492 -18.576 1.00 74.56 270 PRO A C 1
ATOM 1966 O O . PRO A 1 270 ? 4.237 -3.012 -18.761 1.00 74.56 270 PRO A O 1
ATOM 1969 N N . PRO A 1 271 ? 2.102 -3.164 -18.019 1.00 78.94 271 PRO A N 1
ATOM 1970 C CA . PRO A 1 271 ? 2.192 -4.567 -17.642 1.00 78.94 271 PRO A CA 1
ATOM 1971 C C . PRO A 1 271 ? 2.617 -5.448 -18.821 1.00 78.94 271 PRO A C 1
ATOM 1973 O O . PRO A 1 271 ? 2.136 -5.280 -19.946 1.00 78.94 271 PRO A O 1
ATOM 1976 N N . MET A 1 272 ? 3.489 -6.420 -18.565 1.00 83.75 272 MET A N 1
ATOM 1977 C CA . MET A 1 272 ? 4.034 -7.300 -19.595 1.00 83.75 272 MET A CA 1
ATOM 1978 C C . MET A 1 272 ? 4.184 -8.753 -19.127 1.00 83.75 272 MET A C 1
ATOM 1980 O O . MET A 1 272 ? 4.445 -8.994 -17.948 1.00 83.75 272 MET A O 1
ATOM 1984 N N . PRO A 1 273 ? 4.061 -9.740 -20.035 1.00 89.50 273 PRO A N 1
ATOM 1985 C CA . PRO A 1 273 ? 4.274 -11.142 -19.687 1.00 89.50 273 PRO A CA 1
ATOM 1986 C C . PRO A 1 273 ? 5.701 -11.401 -19.194 1.00 89.50 273 PRO A C 1
ATOM 1988 O O . PRO A 1 273 ? 6.660 -10.852 -19.750 1.00 89.50 273 PRO A O 1
ATOM 1991 N N . ILE A 1 274 ? 5.858 -12.304 -18.221 1.00 88.19 274 ILE A N 1
ATOM 1992 C CA . ILE A 1 274 ? 7.165 -12.651 -17.635 1.00 88.19 274 ILE A CA 1
ATOM 1993 C C . ILE A 1 274 ? 8.216 -13.021 -18.690 1.00 88.19 274 ILE A C 1
ATOM 1995 O O . ILE A 1 274 ? 9.358 -12.578 -18.602 1.00 88.19 274 ILE A O 1
ATOM 1999 N N . GLY A 1 275 ? 7.836 -13.770 -19.729 1.00 87.62 275 GLY A N 1
ATOM 2000 C CA . GLY A 1 275 ? 8.760 -14.160 -20.797 1.00 87.62 275 GLY A CA 1
ATOM 2001 C C . GLY A 1 275 ? 9.327 -12.966 -21.573 1.00 87.62 275 GLY A C 1
ATOM 2002 O O . GLY A 1 275 ? 10.500 -12.975 -21.940 1.00 87.62 275 GLY A O 1
ATOM 2003 N N . VAL A 1 276 ? 8.524 -11.913 -21.770 1.00 88.81 276 VAL A N 1
ATOM 2004 C CA . VAL A 1 276 ? 8.977 -10.674 -22.422 1.00 88.81 276 VAL A CA 1
ATOM 2005 C C . VAL A 1 276 ? 9.945 -9.930 -21.504 1.00 88.81 276 VAL A C 1
ATOM 2007 O O . VAL A 1 276 ? 11.017 -9.530 -21.955 1.00 88.81 276 VAL A O 1
ATOM 2010 N N . MET A 1 277 ? 9.612 -9.805 -20.214 1.00 88.81 277 MET A N 1
ATOM 2011 C CA . MET A 1 277 ? 10.488 -9.150 -19.239 1.00 88.81 277 MET A CA 1
ATOM 2012 C C . MET A 1 277 ? 11.836 -9.873 -19.107 1.00 88.81 277 MET A C 1
ATOM 2014 O O . MET A 1 277 ? 12.876 -9.222 -19.111 1.00 88.81 277 MET A O 1
ATOM 2018 N N . MET A 1 278 ? 11.854 -11.210 -19.065 1.00 89.69 278 MET A N 1
ATOM 2019 C CA . MET A 1 278 ? 13.112 -11.965 -18.972 1.00 89.69 278 MET A CA 1
ATOM 2020 C C . MET A 1 278 ? 13.980 -11.783 -20.216 1.00 89.69 278 MET A C 1
ATOM 2022 O O . MET A 1 278 ? 15.166 -11.498 -20.086 1.00 89.69 278 MET A O 1
ATOM 2026 N N . GLY A 1 279 ? 13.387 -11.844 -21.414 1.00 89.50 279 GLY A N 1
ATOM 2027 C CA . GLY A 1 279 ? 14.124 -11.578 -22.652 1.00 89.50 279 GLY A CA 1
ATOM 2028 C C . GLY A 1 279 ? 14.734 -10.172 -22.692 1.00 89.50 279 GLY A C 1
ATOM 2029 O O . GLY A 1 279 ? 15.839 -9.988 -23.201 1.00 89.50 279 GLY A O 1
ATOM 2030 N N . MET A 1 280 ? 14.051 -9.182 -22.111 1.00 89.56 280 MET A N 1
ATOM 2031 C CA . MET A 1 280 ? 14.573 -7.820 -21.980 1.00 89.56 280 MET A CA 1
ATOM 2032 C C . MET A 1 280 ? 15.712 -7.721 -20.967 1.00 89.56 280 MET A C 1
ATOM 2034 O O . MET A 1 280 ? 16.740 -7.117 -21.270 1.00 89.56 280 MET A O 1
ATOM 2038 N N . MET A 1 281 ? 15.571 -8.348 -19.796 1.00 90.69 281 MET A N 1
ATOM 2039 C CA . MET A 1 281 ? 16.638 -8.397 -18.793 1.00 90.69 281 MET A CA 1
ATOM 2040 C C . MET A 1 281 ? 17.893 -9.086 -19.339 1.00 90.69 281 MET A C 1
ATOM 2042 O O . MET A 1 281 ? 18.995 -8.581 -19.127 1.00 90.69 281 MET A O 1
ATOM 2046 N N . ASP A 1 282 ? 17.736 -10.176 -20.091 1.00 91.00 282 ASP A N 1
ATOM 2047 C CA . ASP A 1 282 ? 18.844 -10.872 -20.749 1.00 91.00 282 ASP A CA 1
ATOM 2048 C C . ASP A 1 282 ? 19.523 -9.992 -21.805 1.00 91.00 282 ASP A C 1
ATOM 2050 O O . ASP A 1 282 ? 20.752 -9.911 -21.847 1.00 91.00 282 ASP A O 1
ATOM 2054 N N . ALA A 1 283 ? 18.745 -9.284 -22.630 1.00 90.25 283 ALA A N 1
ATOM 2055 C CA . ALA A 1 283 ? 19.288 -8.366 -23.628 1.00 90.25 283 ALA A CA 1
ATOM 2056 C C . ALA A 1 283 ? 20.080 -7.216 -22.979 1.00 90.25 283 ALA A C 1
ATOM 2058 O O . ALA A 1 283 ? 21.193 -6.907 -23.419 1.00 90.25 283 ALA A O 1
ATOM 2059 N N . MET A 1 284 ? 19.547 -6.622 -21.905 1.00 91.12 284 MET A N 1
ATOM 2060 C CA . MET A 1 284 ? 20.222 -5.560 -21.152 1.00 91.12 284 MET A CA 1
ATOM 2061 C C . MET A 1 284 ? 21.498 -6.069 -20.475 1.00 91.12 284 MET A C 1
ATOM 2063 O O . MET A 1 284 ? 22.555 -5.468 -20.661 1.00 91.12 284 MET A O 1
ATOM 2067 N N . LYS A 1 285 ? 21.435 -7.200 -19.760 1.00 91.75 285 LYS A N 1
ATOM 2068 C CA . LYS A 1 285 ? 22.599 -7.831 -19.107 1.00 91.75 285 LYS A CA 1
ATOM 2069 C C . LYS A 1 285 ? 23.656 -8.290 -20.112 1.00 91.75 285 LYS A C 1
ATOM 2071 O O . LYS A 1 285 ? 24.845 -8.272 -19.816 1.00 91.75 285 LYS A O 1
ATOM 2076 N N . GLY A 1 286 ? 23.246 -8.697 -21.309 1.00 92.56 286 GLY A N 1
ATOM 2077 C CA . GLY A 1 286 ? 24.157 -9.138 -22.362 1.00 92.56 286 GLY A CA 1
ATOM 2078 C C . GLY A 1 286 ? 24.848 -8.003 -23.119 1.00 92.56 286 GLY A C 1
ATOM 2079 O O . GLY A 1 286 ? 25.840 -8.259 -23.802 1.00 92.56 286 GLY A O 1
ATOM 2080 N N . SER A 1 287 ? 24.340 -6.767 -23.036 1.00 93.69 287 SER A N 1
ATOM 2081 C CA . SER A 1 287 ? 24.839 -5.656 -23.857 1.00 93.69 287 SER A CA 1
ATOM 2082 C C . SER A 1 287 ? 24.867 -4.308 -23.132 1.00 93.69 287 SER A C 1
ATOM 2084 O O . SER A 1 287 ? 25.944 -3.828 -22.782 1.00 93.69 287 SER A O 1
ATOM 2086 N N . THR A 1 288 ? 23.708 -3.684 -22.922 1.00 93.56 288 THR A N 1
ATOM 2087 C CA . THR A 1 288 ? 23.570 -2.300 -22.452 1.00 93.56 288 THR A CA 1
ATOM 2088 C C . THR A 1 288 ? 24.123 -2.093 -21.042 1.00 93.56 288 THR A C 1
ATOM 2090 O O . THR A 1 288 ? 24.867 -1.139 -20.822 1.00 93.56 288 THR A O 1
ATOM 2093 N N . PHE A 1 289 ? 23.815 -3.000 -20.114 1.00 94.56 289 PHE A N 1
ATOM 2094 C CA . PHE A 1 289 ? 24.174 -2.943 -18.694 1.00 94.56 289 PHE A CA 1
ATOM 2095 C C . PHE A 1 289 ? 24.769 -4.283 -18.232 1.00 94.56 289 PHE A C 1
ATOM 2097 O O . PHE A 1 289 ? 24.130 -5.042 -17.500 1.00 94.56 289 PHE A O 1
ATOM 2104 N N . PRO A 1 290 ? 26.010 -4.609 -18.631 1.00 93.94 290 PRO A N 1
ATOM 2105 C CA . PRO A 1 290 ? 26.618 -5.898 -18.304 1.00 93.94 290 PRO A CA 1
ATOM 2106 C C . PRO A 1 290 ? 26.921 -6.072 -16.811 1.00 93.94 290 PRO A C 1
ATOM 2108 O O . PRO A 1 290 ? 27.163 -7.187 -16.355 1.00 93.94 290 PRO A O 1
ATOM 2111 N N . GLY A 1 291 ? 26.912 -4.974 -16.050 1.00 92.81 291 GLY A N 1
ATOM 2112 C CA . GLY A 1 291 ? 27.055 -4.972 -14.597 1.00 92.81 291 GLY A CA 1
ATOM 2113 C C . GLY A 1 291 ? 25.742 -5.132 -13.831 1.00 92.81 291 GLY A C 1
ATOM 2114 O O . GLY A 1 291 ? 25.793 -5.115 -12.604 1.00 92.81 291 GLY A O 1
ATOM 2115 N N . TRP A 1 292 ? 24.594 -5.278 -14.509 1.00 94.06 292 TRP A N 1
ATOM 2116 C CA . TRP A 1 292 ? 23.291 -5.223 -13.848 1.00 94.06 292 TRP A CA 1
ATOM 2117 C C . TRP A 1 292 ? 23.141 -6.301 -12.774 1.00 94.06 292 TRP A C 1
ATOM 2119 O O . TRP A 1 292 ? 23.206 -7.504 -13.047 1.00 94.06 292 TRP A O 1
ATOM 2129 N N . GLN A 1 293 ? 22.837 -5.861 -11.556 1.00 92.50 293 GLN A N 1
ATOM 2130 C CA . GLN A 1 293 ? 22.482 -6.706 -10.424 1.00 92.50 293 GLN A CA 1
ATOM 2131 C C . GLN A 1 293 ? 21.084 -6.369 -9.919 1.00 92.50 293 GLN A C 1
ATOM 2133 O O . GLN A 1 293 ? 20.627 -5.230 -9.981 1.00 92.50 293 GLN A O 1
ATOM 2138 N N . SER A 1 294 ? 20.426 -7.376 -9.365 1.00 91.62 294 SER A N 1
ATOM 2139 C CA . SER A 1 294 ? 19.142 -7.232 -8.692 1.00 91.62 294 SER A CA 1
ATOM 2140 C C . SER A 1 294 ? 19.304 -7.816 -7.301 1.00 91.62 294 SER A C 1
ATOM 2142 O O . SER A 1 294 ? 19.739 -8.960 -7.157 1.00 91.62 294 SER A O 1
ATOM 2144 N N . LYS A 1 295 ? 19.029 -7.017 -6.273 1.00 89.62 295 LYS A N 1
ATOM 2145 C CA . LYS A 1 295 ? 19.124 -7.439 -4.874 1.00 89.62 295 LYS A CA 1
ATOM 2146 C C . LYS A 1 295 ? 17.736 -7.665 -4.311 1.00 89.62 295 LYS A C 1
ATOM 2148 O O . LYS A 1 295 ? 16.855 -6.834 -4.501 1.00 89.62 295 LYS A O 1
ATOM 2153 N N . PHE A 1 296 ? 17.580 -8.767 -3.595 1.00 87.69 296 PHE A N 1
ATOM 2154 C CA . PHE A 1 296 ? 16.438 -9.035 -2.737 1.00 87.69 296 PHE A CA 1
ATOM 2155 C C . PHE A 1 296 ? 16.817 -8.649 -1.307 1.00 87.69 296 PHE A C 1
ATOM 2157 O O . PHE A 1 296 ? 17.869 -9.060 -0.816 1.00 87.69 296 PHE A O 1
ATOM 2164 N N . HIS A 1 297 ? 15.985 -7.841 -0.659 1.00 80.69 297 HIS A N 1
ATOM 2165 C CA . HIS A 1 297 ? 16.214 -7.366 0.710 1.00 80.69 297 HIS A CA 1
ATOM 2166 C C . HIS A 1 297 ? 15.289 -8.033 1.726 1.00 80.69 297 HIS A C 1
ATOM 2168 O O . HIS A 1 297 ? 15.593 -8.046 2.915 1.00 80.69 297 HIS A O 1
ATOM 2174 N N . GLY A 1 298 ? 14.183 -8.616 1.268 1.00 81.19 298 GLY A N 1
ATOM 2175 C CA . GLY A 1 298 ? 13.234 -9.313 2.123 1.00 81.19 298 GLY A CA 1
ATOM 2176 C C . GLY A 1 298 ? 11.853 -9.401 1.494 1.00 81.19 298 GLY A C 1
ATOM 2177 O O . GLY A 1 298 ? 11.553 -8.725 0.510 1.00 81.19 298 GLY A O 1
ATOM 2178 N N . ALA A 1 299 ? 11.012 -10.237 2.090 1.00 83.31 299 ALA A N 1
ATOM 2179 C CA . ALA A 1 299 ? 9.601 -10.316 1.770 1.00 83.31 299 ALA A CA 1
ATOM 2180 C C . ALA A 1 299 ? 8.793 -10.451 3.058 1.00 83.31 299 ALA A C 1
ATOM 2182 O O . ALA A 1 299 ? 9.180 -11.192 3.963 1.00 83.31 299 ALA A O 1
ATOM 2183 N N . THR A 1 300 ? 7.656 -9.773 3.097 1.00 77.94 300 THR A N 1
ATOM 2184 C CA . THR A 1 300 ? 6.677 -9.858 4.176 1.00 77.94 300 THR A CA 1
ATOM 2185 C C . THR A 1 300 ? 5.368 -10.332 3.578 1.00 77.94 300 THR A C 1
ATOM 2187 O O . THR A 1 300 ? 4.933 -9.822 2.542 1.00 77.94 300 THR A O 1
ATOM 2190 N N . LYS A 1 301 ? 4.739 -11.329 4.202 1.00 80.81 301 LYS A N 1
ATOM 2191 C CA . LYS A 1 301 ? 3.438 -11.799 3.739 1.00 80.81 301 LYS A CA 1
ATOM 2192 C C . LYS A 1 301 ? 2.381 -10.771 4.114 1.00 80.81 301 LYS A C 1
ATOM 2194 O O . LYS A 1 301 ? 2.252 -10.391 5.275 1.00 80.81 301 LYS A O 1
ATOM 2199 N N . ASN A 1 302 ? 1.616 -10.334 3.132 1.00 70.31 302 ASN A N 1
ATOM 2200 C CA . ASN A 1 302 ? 0.476 -9.479 3.356 1.00 70.31 302 ASN A CA 1
ATOM 2201 C C . ASN A 1 302 ? -0.700 -10.304 3.874 1.00 70.31 302 ASN A C 1
ATOM 2203 O O . ASN A 1 302 ? -0.905 -11.478 3.560 1.00 70.31 302 ASN A O 1
ATOM 2207 N N . ALA A 1 303 ? -1.513 -9.605 4.639 1.00 59.59 303 ALA A N 1
ATOM 2208 C CA . ALA A 1 303 ? -2.878 -9.919 4.999 1.00 59.59 303 ALA A CA 1
ATOM 2209 C C . ALA A 1 303 ? -3.703 -10.714 3.965 1.00 59.59 303 ALA A C 1
ATOM 2211 O O . ALA A 1 303 ? -4.351 -11.707 4.292 1.00 59.59 303 ALA A O 1
ATOM 2212 N N . ASP A 1 304 ? -3.709 -10.244 2.722 1.00 61.69 304 ASP A N 1
ATOM 2213 C CA . ASP A 1 304 ? -4.515 -10.774 1.621 1.00 61.69 304 ASP A CA 1
ATOM 2214 C C . ASP A 1 304 ? -3.898 -12.013 0.949 1.00 61.69 304 ASP A C 1
ATOM 2216 O O . ASP A 1 304 ? -4.424 -12.514 -0.044 1.00 61.69 304 ASP A O 1
ATOM 2220 N N . GLY A 1 305 ? -2.791 -12.521 1.499 1.00 72.94 305 GLY A N 1
ATOM 2221 C CA . GLY A 1 305 ? -2.041 -13.648 0.957 1.00 72.94 305 GLY A CA 1
ATOM 2222 C C . GLY A 1 305 ? -1.047 -13.269 -0.140 1.00 72.94 305 GLY A C 1
ATOM 2223 O O . GLY A 1 305 ? -0.327 -14.151 -0.612 1.00 72.94 305 GLY A O 1
ATOM 2224 N N . THR A 1 306 ? -0.973 -11.995 -0.535 1.00 82.50 306 THR A N 1
ATOM 2225 C CA . THR A 1 306 ? 0.124 -11.488 -1.369 1.00 82.50 306 THR A CA 1
ATOM 2226 C C . THR A 1 306 ? 1.387 -11.269 -0.532 1.00 82.50 306 THR A C 1
ATOM 2228 O O . THR A 1 306 ? 1.398 -11.505 0.674 1.00 82.50 306 THR A O 1
ATOM 2231 N N . TYR A 1 307 ? 2.482 -10.852 -1.159 1.00 83.12 307 TYR A N 1
ATOM 2232 C CA . TYR A 1 307 ? 3.756 -10.595 -0.495 1.00 83.12 307 TYR A CA 1
ATOM 2233 C C . TYR A 1 307 ? 4.257 -9.209 -0.883 1.00 83.12 307 TYR A C 1
ATOM 2235 O O . TYR A 1 307 ? 4.372 -8.910 -2.071 1.00 83.12 307 TYR A O 1
ATOM 2243 N N . ALA A 1 308 ? 4.568 -8.376 0.107 1.00 78.38 308 ALA A N 1
ATOM 2244 C CA . ALA A 1 308 ? 5.350 -7.165 -0.088 1.00 78.38 308 ALA A CA 1
ATOM 2245 C C . ALA A 1 308 ? 6.825 -7.563 -0.166 1.00 78.38 308 ALA A C 1
ATOM 2247 O O . ALA A 1 308 ? 7.355 -8.175 0.762 1.00 78.38 308 ALA A O 1
ATOM 2248 N N . VAL A 1 309 ? 7.483 -7.259 -1.278 1.00 80.00 309 VAL A N 1
ATOM 2249 C CA . VAL A 1 309 ? 8.850 -7.691 -1.564 1.00 80.00 309 VAL A CA 1
ATOM 2250 C C . VAL A 1 309 ? 9.732 -6.488 -1.806 1.00 80.00 309 VAL A C 1
ATOM 2252 O O . VAL A 1 309 ? 9.421 -5.631 -2.629 1.00 80.00 309 VAL A O 1
ATOM 2255 N N . LEU A 1 310 ? 10.856 -6.465 -1.103 1.00 79.06 310 LEU A N 1
ATOM 2256 C CA . LEU A 1 310 ? 11.834 -5.396 -1.145 1.00 79.06 310 LEU A CA 1
ATOM 2257 C C . LEU A 1 310 ? 12.942 -5.778 -2.115 1.00 79.06 310 LEU A C 1
ATOM 2259 O O . LEU A 1 310 ? 13.675 -6.748 -1.888 1.00 79.06 310 LEU A O 1
ATOM 2263 N N . THR A 1 311 ? 13.078 -5.017 -3.194 1.00 83.31 311 THR A N 1
ATOM 2264 C CA . THR A 1 311 ? 14.102 -5.268 -4.213 1.00 83.31 311 THR A CA 1
ATOM 2265 C C . THR A 1 311 ? 14.878 -4.006 -4.540 1.00 83.31 311 THR A C 1
ATOM 2267 O O . THR A 1 311 ? 14.418 -2.902 -4.284 1.00 83.31 311 THR A O 1
ATOM 2270 N N . GLN A 1 312 ? 16.079 -4.146 -5.085 1.00 86.06 312 GLN A N 1
ATOM 2271 C CA . GLN A 1 312 ? 16.853 -3.010 -5.569 1.00 86.06 312 GLN A CA 1
ATOM 2272 C C . GLN A 1 312 ? 17.534 -3.373 -6.881 1.00 86.06 312 GLN A C 1
ATOM 2274 O O . GLN A 1 312 ? 18.274 -4.359 -6.949 1.00 86.06 312 GLN A O 1
ATOM 2279 N N . GLN A 1 313 ? 17.311 -2.555 -7.906 1.00 89.44 313 GLN A N 1
ATOM 2280 C CA . GLN A 1 313 ? 17.990 -2.681 -9.190 1.00 89.44 313 GLN A CA 1
ATOM 2281 C C . GLN A 1 313 ? 19.274 -1.852 -9.193 1.00 89.44 313 GLN A C 1
ATOM 2283 O O . GLN A 1 313 ? 19.287 -0.685 -8.798 1.00 89.44 313 GLN A O 1
ATOM 2288 N N . LEU A 1 314 ? 20.359 -2.469 -9.642 1.00 91.69 314 LEU A N 1
ATOM 2289 C CA . LEU A 1 314 ? 21.694 -1.890 -9.712 1.00 91.69 314 LEU A CA 1
ATOM 2290 C C . LEU A 1 314 ? 22.232 -2.103 -11.130 1.00 91.69 314 LEU A C 1
ATOM 2292 O O . LEU A 1 314 ? 23.002 -3.039 -11.346 1.00 91.69 314 LEU A O 1
ATOM 2296 N N . PRO A 1 315 ? 21.808 -1.303 -12.122 1.00 89.88 315 PRO A N 1
ATOM 2297 C CA . PRO A 1 315 ? 22.239 -1.492 -13.507 1.00 89.88 315 PRO A CA 1
ATOM 2298 C C . PRO A 1 315 ? 23.750 -1.371 -13.697 1.00 89.88 315 PRO A C 1
ATOM 2300 O O . PRO A 1 315 ? 24.314 -1.974 -14.613 1.00 89.88 315 PRO A O 1
ATOM 2303 N N . GLY A 1 316 ? 24.396 -0.573 -12.845 1.00 91.75 316 GLY A N 1
ATOM 2304 C CA . GLY A 1 316 ? 25.760 -0.129 -13.074 1.00 91.75 316 GLY A CA 1
ATOM 2305 C C . GLY A 1 316 ? 25.860 0.792 -14.301 1.00 91.75 316 GLY A C 1
ATOM 2306 O O . GLY A 1 316 ? 24.849 1.309 -14.788 1.00 91.75 316 GLY A O 1
ATOM 2307 N N . PRO A 1 317 ? 27.076 1.021 -14.815 1.00 93.69 317 PRO A N 1
ATOM 2308 C CA . PRO A 1 317 ? 27.289 1.906 -15.952 1.00 93.69 317 PRO A CA 1
ATOM 2309 C C . PRO A 1 317 ? 26.843 1.278 -17.280 1.00 93.69 317 PRO A C 1
ATOM 2311 O O . PRO A 1 317 ? 27.177 0.130 -17.587 1.00 93.69 317 PRO A O 1
ATOM 2314 N N . MET A 1 318 ? 26.196 2.081 -18.124 1.00 95.50 318 MET A N 1
ATOM 2315 C CA . MET A 1 318 ? 25.844 1.741 -19.504 1.00 95.50 318 MET A CA 1
ATOM 2316 C C . MET A 1 318 ? 27.110 1.533 -20.354 1.00 95.50 318 MET A C 1
ATOM 2318 O O . MET A 1 318 ? 28.095 2.266 -20.204 1.00 95.50 318 MET A O 1
ATOM 2322 N N . LYS A 1 319 ? 27.107 0.534 -21.248 1.00 96.19 319 LYS A N 1
ATOM 2323 C CA . LYS A 1 319 ? 28.259 0.167 -22.106 1.00 96.19 319 LYS A CA 1
ATOM 2324 C C . LYS A 1 319 ? 27.949 0.044 -23.597 1.00 96.19 319 LYS A C 1
ATOM 2326 O O . LYS A 1 319 ? 28.880 -0.053 -24.393 1.00 96.19 319 LYS A O 1
ATOM 2331 N N . ALA A 1 320 ? 26.678 0.040 -23.972 1.00 96.25 320 ALA A N 1
ATOM 2332 C CA . ALA A 1 320 ? 26.224 -0.073 -25.353 1.00 96.25 320 ALA A CA 1
ATOM 2333 C C . ALA A 1 320 ? 24.884 0.646 -25.521 1.00 96.25 320 ALA A C 1
ATOM 2335 O O . ALA A 1 320 ? 24.323 1.119 -24.536 1.00 96.25 320 ALA A O 1
ATOM 2336 N N . ASP A 1 321 ? 24.383 0.723 -26.755 1.00 95.12 321 ASP A N 1
ATOM 2337 C CA . ASP A 1 321 ? 23.044 1.243 -27.045 1.00 95.12 321 ASP A CA 1
ATOM 2338 C C . ASP A 1 321 ? 21.989 0.512 -26.198 1.00 95.12 321 ASP A C 1
ATOM 2340 O O . ASP A 1 321 ? 22.102 -0.689 -25.932 1.00 95.12 321 ASP A O 1
ATOM 2344 N N . PHE A 1 322 ? 20.951 1.235 -25.784 1.00 91.06 322 PHE A N 1
ATOM 2345 C CA . PHE A 1 322 ? 19.729 0.638 -25.263 1.00 91.06 322 PHE A CA 1
ATOM 2346 C C . PHE A 1 322 ? 18.866 0.260 -26.473 1.00 91.06 322 PHE A C 1
ATOM 2348 O O . PHE A 1 322 ? 18.417 1.166 -27.178 1.00 91.06 322 PHE A O 1
ATOM 2355 N N . PRO A 1 323 ? 18.656 -1.031 -26.786 1.00 89.19 323 PRO A N 1
ATOM 2356 C CA . PRO A 1 323 ? 17.878 -1.401 -27.960 1.00 89.19 323 PRO A CA 1
ATOM 2357 C C . PRO A 1 323 ? 16.394 -1.082 -27.749 1.00 89.19 323 PRO A C 1
ATOM 2359 O O . PRO A 1 323 ? 15.895 -1.117 -26.627 1.00 89.19 323 PRO A O 1
ATOM 2362 N N . ALA A 1 324 ? 15.663 -0.824 -28.835 1.00 88.19 324 ALA A N 1
ATOM 2363 C CA . ALA A 1 324 ? 14.207 -0.738 -28.757 1.00 88.19 324 ALA A CA 1
ATOM 2364 C C . ALA A 1 324 ? 13.637 -2.090 -28.298 1.00 88.19 324 ALA A C 1
ATOM 2366 O O . ALA A 1 324 ? 13.871 -3.117 -28.943 1.00 88.19 324 ALA A O 1
ATOM 2367 N N . MET A 1 325 ? 12.895 -2.096 -27.190 1.00 83.75 325 MET A N 1
ATOM 2368 C CA . MET A 1 325 ? 12.353 -3.322 -26.607 1.00 83.75 325 MET A CA 1
ATOM 2369 C C . MET A 1 325 ? 11.025 -3.074 -25.889 1.00 83.75 325 MET A C 1
ATOM 2371 O O . MET A 1 325 ? 10.930 -2.266 -24.968 1.00 83.75 325 MET A O 1
ATOM 2375 N N . GLY A 1 326 ? 9.978 -3.781 -26.322 1.00 78.94 326 GLY A N 1
ATOM 2376 C CA . GLY A 1 326 ? 8.628 -3.609 -25.785 1.00 78.94 326 GLY A CA 1
ATOM 2377 C C . GLY A 1 326 ? 8.143 -2.151 -25.905 1.00 78.94 326 GLY A C 1
ATOM 2378 O O . GLY A 1 326 ? 8.099 -1.637 -27.024 1.00 78.94 326 GLY A O 1
ATOM 2379 N N . PRO A 1 327 ? 7.768 -1.487 -24.792 1.00 75.94 327 PRO A N 1
ATOM 2380 C CA . PRO A 1 327 ? 7.330 -0.088 -24.786 1.00 75.94 327 PRO A CA 1
ATOM 2381 C C . PRO A 1 327 ? 8.490 0.920 -24.838 1.00 75.94 327 PRO A C 1
ATOM 2383 O O . PRO A 1 327 ? 8.248 2.121 -24.947 1.00 75.94 327 PRO A O 1
ATOM 2386 N N . PHE A 1 328 ? 9.737 0.459 -24.728 1.00 84.44 328 PHE A N 1
ATOM 2387 C CA . PHE A 1 328 ? 10.892 1.328 -24.562 1.00 84.44 328 PHE A CA 1
ATOM 2388 C C . PHE A 1 328 ? 11.564 1.659 -25.901 1.00 84.44 328 PHE A C 1
ATOM 2390 O O . PHE A 1 328 ? 11.861 0.743 -26.680 1.00 84.44 328 PHE A O 1
ATOM 2397 N N . PRO A 1 329 ? 11.832 2.949 -26.179 1.00 87.12 329 PRO A N 1
ATOM 2398 C CA . PRO A 1 329 ? 12.512 3.358 -27.397 1.00 87.12 329 PRO A CA 1
ATOM 2399 C C . PRO A 1 329 ? 13.999 2.991 -27.363 1.00 87.12 329 PRO A C 1
ATOM 2401 O O . PRO A 1 329 ? 14.589 2.760 -26.309 1.00 87.12 329 PRO A O 1
ATOM 2404 N N . GLU A 1 330 ? 14.617 2.979 -28.543 1.00 91.75 330 GLU A N 1
ATOM 2405 C CA . GLU A 1 330 ? 16.070 2.886 -28.656 1.00 91.75 330 GLU A CA 1
ATOM 2406 C C . GLU A 1 330 ? 16.739 4.155 -28.103 1.00 91.75 330 GLU A C 1
ATOM 2408 O O . GLU A 1 330 ? 16.286 5.269 -28.378 1.00 91.75 330 GLU A O 1
ATOM 2413 N N . VAL A 1 331 ? 17.853 3.992 -27.385 1.00 92.31 331 VAL A N 1
ATOM 2414 C CA . VAL A 1 331 ? 18.715 5.099 -26.946 1.00 92.31 331 VAL A CA 1
ATOM 2415 C C . VAL A 1 331 ? 20.157 4.816 -27.339 1.00 92.31 331 VAL A C 1
ATOM 2417 O O . VAL A 1 331 ? 20.727 3.788 -26.973 1.00 92.31 331 VAL A O 1
ATOM 2420 N N . LYS A 1 332 ? 20.772 5.746 -28.073 1.00 94.69 332 LYS A N 1
ATOM 2421 C CA . LYS A 1 332 ? 22.156 5.600 -28.526 1.00 94.69 332 LYS A CA 1
ATOM 2422 C C . LYS A 1 332 ? 23.154 5.919 -27.420 1.00 94.69 332 LYS A C 1
ATOM 2424 O O . LYS A 1 332 ? 23.028 6.914 -26.711 1.00 94.69 332 LYS A O 1
ATOM 2429 N N . PHE A 1 333 ? 24.172 5.080 -27.278 1.00 94.25 333 PHE A N 1
ATOM 2430 C CA . PHE A 1 333 ? 25.181 5.226 -26.234 1.00 94.25 333 PHE A CA 1
ATOM 2431 C C . PHE A 1 333 ? 25.998 6.516 -26.368 1.00 94.25 333 PHE A C 1
ATOM 2433 O O . PHE A 1 333 ? 26.451 7.081 -25.377 1.00 94.25 333 PHE A O 1
ATOM 2440 N N . ASP A 1 334 ? 26.201 7.014 -27.582 1.00 93.50 334 ASP A N 1
ATOM 2441 C CA . ASP A 1 334 ? 26.941 8.254 -27.811 1.00 93.50 334 ASP A CA 1
ATOM 2442 C C . ASP A 1 334 ? 26.176 9.503 -27.344 1.00 93.50 334 ASP A C 1
ATOM 2444 O O . ASP A 1 334 ? 26.822 10.472 -26.936 1.00 93.50 334 ASP A O 1
ATOM 2448 N N . VAL A 1 335 ? 24.838 9.460 -27.311 1.00 92.25 335 VAL A N 1
ATOM 2449 C CA . VAL A 1 335 ? 23.997 10.599 -26.902 1.00 92.25 335 VAL A CA 1
ATOM 2450 C C . VAL A 1 335 ? 23.646 10.631 -25.414 1.00 92.25 335 VAL A C 1
ATOM 2452 O O . VAL A 1 335 ? 23.209 11.679 -24.938 1.00 92.25 335 VAL A O 1
ATOM 2455 N N . VAL A 1 336 ? 23.837 9.540 -24.657 1.00 91.19 336 VAL A N 1
ATOM 2456 C CA . VAL A 1 336 ? 23.525 9.556 -23.214 1.00 91.19 336 VAL A CA 1
ATOM 2457 C C . VAL A 1 336 ? 24.540 10.399 -22.426 1.00 91.19 336 VAL A C 1
ATOM 2459 O O . VAL A 1 336 ? 25.722 10.437 -22.795 1.00 91.19 336 VAL A O 1
ATOM 2462 N N . PRO A 1 337 ? 24.131 11.058 -21.325 1.00 91.12 337 PRO A N 1
ATOM 2463 C CA . PRO A 1 337 ? 25.052 11.840 -20.504 1.00 91.12 337 PRO A CA 1
ATOM 2464 C C . PRO A 1 337 ? 26.144 10.978 -19.862 1.00 91.12 337 PRO A C 1
ATOM 2466 O O . PRO A 1 337 ? 25.936 9.798 -19.581 1.00 91.12 337 PRO A O 1
ATOM 2469 N N . ASP A 1 338 ? 27.300 11.580 -19.571 1.00 92.81 338 ASP A N 1
ATOM 2470 C CA . ASP A 1 338 ? 28.465 10.857 -19.035 1.00 92.81 338 ASP A CA 1
ATOM 2471 C C . ASP A 1 338 ? 28.175 10.121 -17.724 1.00 92.81 338 ASP A C 1
ATOM 2473 O O . ASP A 1 338 ? 28.720 9.042 -17.504 1.00 92.81 338 ASP A O 1
ATOM 2477 N N . VAL A 1 339 ? 27.260 10.652 -16.909 1.00 90.69 339 VAL A N 1
ATOM 2478 C CA . VAL A 1 339 ? 26.796 10.029 -15.662 1.00 90.69 339 VAL A CA 1
ATOM 2479 C C . VAL A 1 339 ? 26.294 8.595 -15.884 1.00 90.69 339 VAL A C 1
ATOM 2481 O O . VAL A 1 339 ? 26.629 7.697 -15.121 1.00 90.69 339 VAL A O 1
ATOM 2484 N N . MET A 1 340 ? 25.592 8.339 -16.996 1.00 90.69 340 MET A N 1
ATOM 2485 C CA . MET A 1 340 ? 25.082 7.009 -17.344 1.00 90.69 340 MET A CA 1
ATOM 2486 C C . MET A 1 340 ? 26.200 6.051 -17.771 1.00 90.69 340 MET A C 1
ATOM 2488 O O . MET A 1 340 ? 26.032 4.837 -17.701 1.00 90.69 340 MET A O 1
ATOM 2492 N N . LYS A 1 341 ? 27.339 6.576 -18.239 1.00 93.25 341 LYS A N 1
ATOM 2493 C CA . LYS A 1 341 ? 28.455 5.796 -18.806 1.00 93.25 341 LYS A CA 1
ATOM 2494 C C . LYS A 1 341 ? 29.484 5.392 -17.752 1.00 93.25 341 LYS A C 1
ATOM 2496 O O . LYS A 1 341 ? 30.199 4.395 -17.931 1.00 93.25 341 LYS A O 1
ATOM 2501 N N . THR A 1 342 ? 29.618 6.204 -16.705 1.00 90.12 342 THR A N 1
ATOM 2502 C CA . THR A 1 342 ? 30.718 6.121 -15.736 1.00 90.12 342 THR A CA 1
ATOM 2503 C C . THR A 1 342 ? 30.269 5.750 -14.332 1.00 90.12 342 THR A C 1
ATOM 2505 O O . THR A 1 342 ? 31.059 5.127 -13.625 1.00 90.12 342 THR A O 1
ATOM 2508 N N . GLU A 1 343 ? 29.046 6.094 -13.924 1.00 90.81 343 GLU A N 1
ATOM 2509 C CA . GLU A 1 343 ? 28.595 5.858 -12.555 1.00 90.81 343 GLU A CA 1
ATOM 2510 C C . GLU A 1 343 ? 27.981 4.470 -12.357 1.00 90.81 343 GLU A C 1
ATOM 2512 O O . GLU A 1 343 ? 27.342 3.899 -13.241 1.00 90.81 343 GLU A O 1
ATOM 2517 N N . GLU A 1 344 ? 28.151 3.946 -11.144 1.00 90.19 344 GLU A N 1
ATOM 2518 C CA . GLU A 1 344 ? 27.410 2.786 -10.658 1.00 90.19 344 GLU A CA 1
ATOM 2519 C C . GLU A 1 344 ? 25.994 3.235 -10.289 1.00 90.19 344 GLU A C 1
ATOM 2521 O O . GLU A 1 344 ? 25.736 3.728 -9.187 1.00 90.19 344 GLU A O 1
ATOM 2526 N N . LEU A 1 345 ? 25.081 3.123 -11.251 1.00 88.50 345 LEU A N 1
ATOM 2527 C CA . LEU A 1 345 ? 23.688 3.496 -11.054 1.00 88.50 345 LEU A CA 1
ATOM 2528 C C . LEU A 1 345 ? 22.992 2.513 -10.111 1.00 88.50 345 LEU A C 1
ATOM 2530 O O . LEU A 1 345 ? 23.154 1.295 -10.222 1.00 88.50 345 LEU A O 1
ATOM 2534 N N . ALA A 1 346 ? 22.194 3.065 -9.200 1.00 86.00 346 ALA A N 1
ATOM 2535 C CA . ALA A 1 346 ? 21.419 2.311 -8.231 1.00 86.00 346 ALA A CA 1
ATOM 2536 C C . ALA A 1 346 ? 20.044 2.952 -8.055 1.00 86.00 346 ALA A C 1
ATOM 2538 O O . ALA A 1 346 ? 19.958 4.142 -7.735 1.00 86.00 346 ALA A O 1
ATOM 2539 N N . ASN A 1 347 ? 18.990 2.151 -8.207 1.00 82.00 347 ASN A N 1
ATOM 2540 C CA . ASN A 1 347 ? 17.651 2.541 -7.777 1.00 82.00 347 ASN A CA 1
ATOM 2541 C C . ASN A 1 347 ? 17.583 2.622 -6.246 1.00 82.00 347 ASN A C 1
ATOM 2543 O O . ASN A 1 347 ? 18.378 1.968 -5.552 1.00 82.00 347 ASN A O 1
ATOM 2547 N N . PRO A 1 348 ? 16.622 3.385 -5.696 1.00 73.94 348 PRO A N 1
ATOM 2548 C CA . PRO A 1 348 ? 16.188 3.159 -4.324 1.00 73.94 348 PRO A CA 1
ATOM 2549 C C . PRO A 1 348 ? 15.658 1.725 -4.158 1.00 73.94 348 PRO A C 1
ATOM 2551 O O . PRO A 1 348 ? 15.420 1.008 -5.133 1.00 73.94 348 PRO A O 1
ATOM 2554 N N . VAL A 1 349 ? 15.501 1.289 -2.908 1.00 75.44 349 VAL A N 1
ATOM 2555 C CA . VAL A 1 349 ? 14.767 0.050 -2.625 1.00 75.44 349 VAL A CA 1
ATOM 2556 C C . VAL A 1 349 ? 13.315 0.247 -3.061 1.00 75.44 349 VAL A C 1
ATOM 2558 O O . VAL A 1 349 ? 12.664 1.200 -2.646 1.00 75.44 349 VAL A O 1
ATOM 2561 N N . GLU A 1 350 ? 12.836 -0.652 -3.909 1.00 71.69 350 GLU A N 1
ATOM 2562 C CA . GLU A 1 350 ? 11.483 -0.694 -4.452 1.00 71.69 350 GLU A CA 1
ATOM 2563 C C . GLU A 1 350 ? 10.655 -1.727 -3.680 1.00 71.69 350 GLU A C 1
ATOM 2565 O O . GLU A 1 350 ? 11.163 -2.801 -3.329 1.00 71.69 350 GLU A O 1
ATOM 2570 N N . VAL A 1 351 ? 9.373 -1.426 -3.468 1.00 73.81 351 VAL A N 1
ATOM 2571 C CA . VAL A 1 351 ? 8.405 -2.342 -2.856 1.00 73.81 351 VAL A CA 1
ATOM 2572 C C . VAL A 1 351 ? 7.478 -2.874 -3.946 1.00 73.81 351 VAL A C 1
ATOM 2574 O O . VAL A 1 351 ? 6.744 -2.127 -4.583 1.00 73.81 351 VAL A O 1
ATOM 2577 N N . GLY A 1 352 ? 7.488 -4.182 -4.181 1.00 75.19 352 GLY A N 1
ATOM 2578 C CA . GLY A 1 352 ? 6.521 -4.819 -5.073 1.00 75.19 352 GLY A CA 1
ATOM 2579 C C . GLY A 1 352 ? 5.524 -5.689 -4.322 1.00 75.19 352 GLY A C 1
ATOM 2580 O O . GLY A 1 352 ? 5.861 -6.299 -3.313 1.00 75.19 352 GLY A O 1
ATOM 2581 N N . THR A 1 353 ? 4.303 -5.780 -4.833 1.00 79.81 353 THR A N 1
ATOM 2582 C CA . THR A 1 353 ? 3.268 -6.709 -4.384 1.00 79.81 353 THR A CA 1
ATOM 2583 C C . THR A 1 353 ? 3.238 -7.932 -5.296 1.00 79.81 353 THR A C 1
ATOM 2585 O O . THR A 1 353 ? 3.066 -7.823 -6.512 1.00 79.81 353 THR A O 1
ATOM 2588 N N . TYR A 1 354 ? 3.401 -9.112 -4.699 1.00 86.69 354 TYR A N 1
ATOM 2589 C CA . TYR A 1 354 ? 3.523 -10.385 -5.401 1.00 86.69 354 TYR A CA 1
ATOM 2590 C C . TYR A 1 354 ? 2.397 -11.332 -5.008 1.00 86.69 354 TYR A C 1
ATOM 2592 O O . TYR A 1 354 ? 2.180 -11.594 -3.829 1.00 86.69 354 TYR A O 1
ATOM 2600 N N . THR A 1 355 ? 1.708 -11.900 -5.992 1.00 86.88 355 THR A N 1
ATOM 2601 C CA . THR A 1 355 ? 0.730 -12.972 -5.767 1.00 86.88 355 THR A CA 1
ATOM 2602 C C . THR A 1 355 ? 1.367 -14.320 -6.067 1.00 86.88 355 THR A C 1
ATOM 2604 O O . THR A 1 355 ? 1.889 -14.520 -7.168 1.00 86.88 355 THR A O 1
ATOM 2607 N N . ILE A 1 356 ? 1.279 -15.251 -5.116 1.00 90.19 356 ILE A N 1
ATOM 2608 C CA . ILE A 1 356 ? 1.739 -16.631 -5.285 1.00 90.19 356 ILE A CA 1
ATOM 2609 C C . ILE A 1 356 ? 0.542 -17.555 -5.515 1.00 90.19 356 ILE A C 1
ATOM 2611 O O . ILE A 1 356 ? -0.409 -17.554 -4.737 1.00 90.19 356 ILE A O 1
ATOM 2615 N N . VAL A 1 357 ? 0.605 -18.368 -6.568 1.00 85.62 357 VAL A N 1
ATOM 2616 C CA . VAL A 1 357 ? -0.379 -19.412 -6.885 1.00 85.62 357 VAL A CA 1
ATOM 2617 C C . VAL A 1 357 ? 0.371 -20.714 -7.123 1.00 85.62 357 VAL A C 1
ATOM 2619 O O . VAL A 1 357 ? 1.299 -20.751 -7.926 1.00 85.62 357 VAL A O 1
ATOM 2622 N N . ASP A 1 358 ? 0.002 -21.766 -6.392 1.00 90.06 358 ASP A N 1
ATOM 2623 C CA . ASP A 1 358 ? 0.607 -23.102 -6.503 1.00 90.06 358 ASP A CA 1
ATOM 2624 C C . ASP A 1 358 ? 2.148 -23.092 -6.424 1.00 90.06 358 ASP A C 1
ATOM 2626 O O . ASP A 1 358 ? 2.843 -23.790 -7.163 1.00 90.06 358 ASP A O 1
ATOM 2630 N N . GLY A 1 359 ? 2.696 -22.263 -5.526 1.00 90.88 359 GLY A N 1
ATOM 2631 C CA . GLY A 1 359 ? 4.143 -22.126 -5.324 1.00 90.88 359 GLY A CA 1
ATOM 2632 C C . GLY A 1 359 ? 4.877 -21.388 -6.449 1.00 90.88 359 GLY A C 1
ATOM 2633 O O . GLY A 1 359 ? 6.093 -21.528 -6.570 1.00 90.88 359 GLY A O 1
ATOM 2634 N N . LYS A 1 360 ? 4.160 -20.620 -7.278 1.00 93.06 360 LYS A N 1
ATOM 2635 C CA . LYS A 1 360 ? 4.711 -19.816 -8.375 1.00 93.06 360 LYS A CA 1
ATOM 2636 C C . LYS A 1 360 ? 4.214 -18.376 -8.336 1.00 93.06 360 LYS A C 1
ATOM 2638 O O . LYS A 1 360 ? 3.089 -18.109 -7.922 1.00 93.06 360 LYS A O 1
ATOM 2643 N N . VAL A 1 361 ? 5.037 -17.448 -8.814 1.00 91.19 361 VAL A N 1
ATOM 2644 C CA . VAL A 1 361 ? 4.662 -16.037 -8.975 1.00 91.19 361 VAL A CA 1
ATOM 2645 C C . VAL A 1 361 ? 3.660 -15.896 -10.123 1.00 91.19 361 VAL A C 1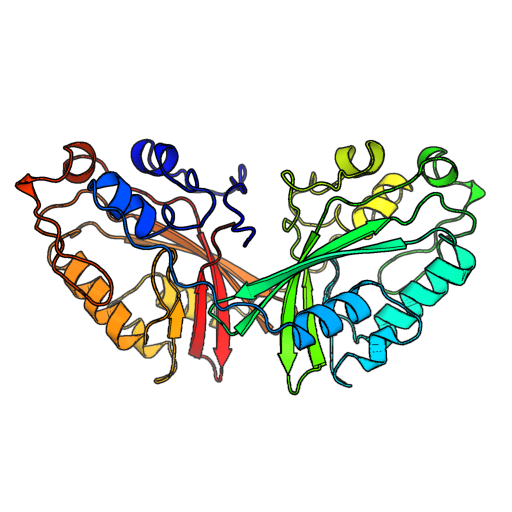
ATOM 2647 O O . VAL A 1 361 ? 3.943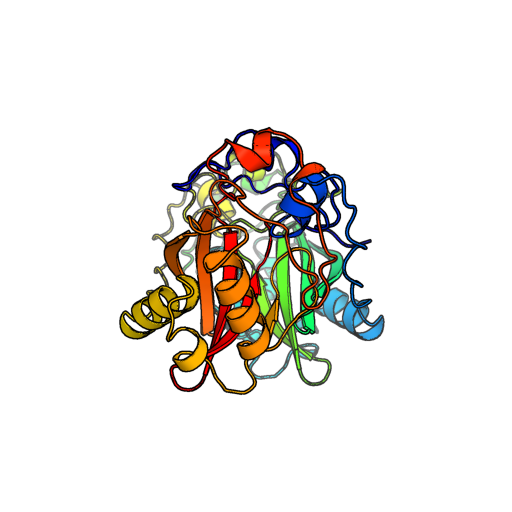 -16.327 -11.239 1.00 91.19 361 VAL A O 1
ATOM 2650 N N . LYS A 1 362 ? 2.504 -15.278 -9.863 1.00 84.69 362 LYS A N 1
ATOM 2651 C CA . LYS A 1 362 ? 1.473 -14.995 -10.876 1.00 84.69 362 LYS A CA 1
ATOM 2652 C C . LYS A 1 362 ? 1.388 -13.513 -11.241 1.00 84.69 362 LYS A C 1
ATOM 2654 O O . LYS A 1 362 ? 1.296 -13.161 -12.410 1.00 84.69 362 LYS A O 1
ATOM 2659 N N . ILE A 1 363 ? 1.407 -12.633 -10.248 1.00 78.69 363 ILE A N 1
ATOM 2660 C CA . ILE A 1 363 ? 1.402 -11.181 -10.461 1.00 78.69 363 ILE A CA 1
ATOM 2661 C C . ILE A 1 363 ? 2.559 -10.611 -9.668 1.00 78.69 363 ILE A C 1
ATOM 2663 O O . ILE A 1 363 ? 2.732 -10.981 -8.508 1.00 78.69 363 ILE A O 1
ATOM 2667 N N . ALA A 1 364 ? 3.320 -9.724 -10.293 1.00 70.00 364 ALA A N 1
ATOM 2668 C CA . ALA A 1 364 ? 4.311 -8.895 -9.630 1.00 70.00 364 ALA A CA 1
ATOM 2669 C C . ALA A 1 364 ? 4.068 -7.443 -10.051 1.00 70.00 364 ALA A C 1
ATOM 2671 O O . ALA A 1 364 ? 4.395 -7.045 -11.173 1.00 70.00 364 ALA A O 1
ATOM 2672 N N . ALA A 1 365 ? 3.444 -6.669 -9.168 1.00 72.44 365 ALA A N 1
ATOM 2673 C CA . ALA A 1 365 ? 3.191 -5.252 -9.376 1.00 72.44 365 ALA A CA 1
ATOM 2674 C C . ALA A 1 365 ? 4.160 -4.447 -8.517 1.00 72.44 365 ALA A C 1
ATOM 2676 O O . ALA A 1 365 ? 4.199 -4.630 -7.306 1.00 72.44 365 ALA A O 1
ATOM 2677 N N . TYR A 1 366 ? 4.964 -3.584 -9.128 1.00 59.91 366 TYR A N 1
ATOM 2678 C CA . TYR A 1 366 ? 5.840 -2.702 -8.370 1.00 59.91 366 TYR A CA 1
ATOM 2679 C C . TYR A 1 366 ? 5.072 -1.434 -8.035 1.00 59.91 366 TYR A C 1
ATOM 2681 O O . TYR A 1 366 ? 4.653 -0.707 -8.939 1.00 59.91 366 TYR A O 1
ATOM 2689 N N . ASN A 1 367 ? 4.897 -1.184 -6.744 1.00 54.12 367 ASN A N 1
ATOM 2690 C CA . ASN A 1 367 ? 4.450 0.115 -6.287 1.00 54.12 367 ASN A CA 1
ATOM 2691 C C . ASN A 1 367 ? 5.699 0.972 -6.135 1.00 54.12 367 ASN A C 1
ATOM 2693 O O . ASN A 1 367 ? 6.732 0.530 -5.629 1.00 54.12 367 ASN A O 1
ATOM 2697 N N . VAL A 1 368 ? 5.625 2.193 -6.636 1.00 43.03 368 VAL A N 1
ATOM 2698 C CA . VAL A 1 368 ? 6.574 3.205 -6.200 1.00 43.03 368 VAL A CA 1
ATOM 2699 C C . VAL A 1 368 ? 5.834 3.957 -5.124 1.00 43.03 368 VAL A C 1
ATOM 2701 O O . VAL A 1 368 ? 4.753 4.469 -5.402 1.00 43.03 368 VAL A O 1
ATOM 2704 N N . ASP A 1 369 ? 6.351 3.857 -3.904 1.00 37.62 369 ASP A N 1
ATOM 2705 C CA . ASP A 1 369 ? 5.843 4.540 -2.718 1.00 37.62 369 ASP A CA 1
ATOM 2706 C C . ASP A 1 369 ? 6.668 5.802 -2.450 1.00 37.62 369 ASP A C 1
ATOM 2708 O O . ASP A 1 369 ? 7.917 5.695 -2.404 1.00 37.62 369 ASP A O 1
#

Organism: NCBI:txid156174

Secondary structure (DSSP, 8-state):
----------TTSS-PPPHHHHHHTTTTSSSTTSTHHHHHHHTT-PPPPP-PPPPPHHHHHHHHHHHTT-TTGGGGEEEEEEEE-TTS--EEHHHHHHHHHHHHHTT-TT-EEEEEEEEE-TTS-EEEEEEEE--S--S-B--BTTBPPB-TTTS-HHHHHS---PPEEEEEEEEETTEEEEEEEEEEEEETTSS-PPPHHHHHHTT-SSSSTTSTHHHHHHHTT-PPPPPPP----HHHHHHHHHHHTT-TTGGGGEEEEEEEE-TTS--EEHHHHHHHHHHIIIII-TT-EEEEEEEEE-TTS-EEEEEEEE--S--S-B--BTTBPPB-TTTS-HHHHHS---PPPEEEEEEEETTEEEEEEEE--

Sequence (369 aa):
IAAYNVDSHVCSMPGKASPAVDAVWGKAGDGSDVGFGAYFKLMGVELPPPPAPEAEPEIISLLEKFCTFGPDAASYATEDAVLNPPGAPPMPIGVMMGMMDAMKGSTFPGWQSKFHGATKNADGTYAVLTQQLPGPMKADFPAMGPFPEVKFDVVPDVMKTEELANPVEVGTYTIVDGKVKIAAYNVDSHVCSMPGKASPAVDAVWGKAGDGSDVGFGAYFKLMGVELPPPPAPEAEPEIISLLEKFCTFGPDAASYATEDAVLNPPGAPPMPIGVMMGMMDAMKGSTFPGWQSKFHGATKNADGTYAVLTQQLPGPMKADFPAMGPFPEVKFDVVPDVMKTEELANPVEVGTYTIVDGKVKIAAYNVD